Protein AF-A0A545B5T1-F1 (afdb_monomer_lite)

Radius of gyration: 44.31 Å; chains: 1; bounding box: 97×49×138 Å

Secondary structure (DSSP, 8-state):
------HHHHHHHHHHHHHHHHHHHHHHHHHHHHHHHHHHHHHHHHHHHHHHHHHHHTS--------------HHHHHHHHHHHHHHHHHHHHHHHHHHHHHHHHHHHHHHHHHHHHHHHHHHHHHHHHHHHHHHHHHHHHHHHHHHHHHHHHHHHHHHHHHHHHHS-SSSPPHHHHHHHHHHHHHHHHHHHHHHHHHHHHHHHHHHHHHHHHHHHHHHHHHHHTTSSSSSSSSS--

pLDDT: mean 83.78, std 15.22, range [39.75, 96.5]

Structure (mmCIF, N/CA/C/O backbone):
data_AF-A0A545B5T1-F1
#
_entry.id   AF-A0A545B5T1-F1
#
loop_
_atom_site.group_PDB
_atom_site.id
_atom_site.type_symbol
_atom_site.label_atom_id
_atom_site.label_alt_id
_atom_site.label_comp_id
_atom_site.label_asym_id
_atom_site.label_entity_id
_atom_site.label_seq_id
_atom_site.pdbx_PDB_ins_code
_atom_site.Cartn_x
_atom_site.Cartn_y
_atom_site.Cartn_z
_atom_site.occupancy
_atom_site.B_iso_or_equiv
_atom_site.auth_seq_id
_atom_site.auth_comp_id
_atom_site.auth_asym_id
_atom_site.auth_atom_id
_atom_site.pdbx_PDB_model_num
ATOM 1 N N . MET A 1 1 ? -10.565 29.348 5.177 1.00 42.19 1 MET A N 1
ATOM 2 C CA . MET A 1 1 ? -9.978 28.013 4.954 1.00 42.19 1 MET A CA 1
ATOM 3 C C . MET A 1 1 ? -9.665 27.926 3.479 1.00 42.19 1 MET A C 1
ATOM 5 O O . MET A 1 1 ? -10.589 27.836 2.686 1.00 42.19 1 MET A O 1
ATOM 9 N N . ASN A 1 2 ? -8.398 28.127 3.119 1.00 46.94 2 ASN A N 1
ATOM 10 C CA . ASN A 1 2 ? -7.948 27.980 1.741 1.00 46.94 2 ASN A CA 1
ATOM 11 C C . ASN A 1 2 ? -7.832 26.482 1.467 1.00 46.94 2 ASN A C 1
ATOM 13 O O . ASN A 1 2 ? -7.000 25.825 2.090 1.00 46.94 2 ASN A O 1
ATOM 17 N N . ASP A 1 3 ? -8.677 25.969 0.575 1.00 56.50 3 ASP A N 1
ATOM 18 C CA . ASP A 1 3 ? -8.458 24.691 -0.095 1.00 56.50 3 ASP A CA 1
ATOM 19 C C . ASP A 1 3 ? -7.156 24.815 -0.887 1.00 56.50 3 ASP A C 1
ATOM 21 O O . ASP A 1 3 ? -7.118 25.388 -1.978 1.00 56.50 3 ASP A O 1
ATOM 25 N N . ALA A 1 4 ? -6.057 24.343 -0.301 1.00 58.66 4 ALA A N 1
ATOM 26 C CA . ALA A 1 4 ? -4.869 24.042 -1.074 1.00 58.66 4 ALA A CA 1
ATOM 27 C C . ALA A 1 4 ? -5.266 22.909 -2.036 1.00 58.66 4 ALA A C 1
ATOM 29 O O . ALA A 1 4 ? -5.684 21.853 -1.553 1.00 58.66 4 ALA A O 1
ATOM 30 N N . PRO A 1 5 ? -5.206 23.096 -3.369 1.00 56.56 5 PRO A N 1
ATOM 31 C CA . PRO A 1 5 ? -5.397 21.990 -4.295 1.00 56.56 5 PRO A CA 1
ATOM 32 C C . PRO A 1 5 ? -4.361 20.928 -3.933 1.00 56.56 5 PRO A C 1
ATOM 34 O O . PRO A 1 5 ? -3.164 21.178 -4.028 1.00 56.56 5 PRO A O 1
ATOM 37 N N . SER A 1 6 ? -4.847 19.805 -3.399 1.00 71.00 6 SER A N 1
ATOM 38 C CA . SER A 1 6 ? -4.025 18.810 -2.715 1.00 71.00 6 SER A CA 1
ATOM 39 C C . SER A 1 6 ? -2.826 18.406 -3.567 1.00 71.00 6 SER A C 1
ATOM 41 O O . SER A 1 6 ? -2.985 18.184 -4.772 1.00 71.00 6 SER A O 1
ATOM 43 N N . ASP A 1 7 ? -1.657 18.271 -2.938 1.00 80.44 7 ASP A N 1
ATOM 44 C CA . ASP A 1 7 ? -0.403 17.828 -3.562 1.00 80.44 7 ASP A CA 1
ATOM 45 C C . ASP A 1 7 ? -0.612 16.614 -4.483 1.00 80.44 7 ASP A C 1
ATOM 47 O O . ASP A 1 7 ? 0.037 16.479 -5.515 1.00 80.44 7 ASP A O 1
ATOM 51 N N . PHE A 1 8 ? -1.590 15.762 -4.159 1.00 82.62 8 PHE A N 1
ATOM 52 C CA . PHE A 1 8 ? -2.039 14.646 -4.983 1.00 82.62 8 PHE A CA 1
ATOM 53 C C . PHE A 1 8 ? -2.432 15.049 -6.415 1.00 82.62 8 PHE A C 1
ATOM 55 O O . PHE A 1 8 ? -1.923 14.474 -7.372 1.00 82.62 8 PHE A O 1
ATOM 62 N N . THR A 1 9 ? -3.260 16.082 -6.585 1.00 90.12 9 THR A N 1
ATOM 63 C CA . THR A 1 9 ? -3.661 16.577 -7.917 1.00 90.12 9 THR A CA 1
ATOM 64 C C . THR A 1 9 ? -2.485 17.154 -8.705 1.00 90.12 9 THR A C 1
ATOM 66 O O . THR A 1 9 ? -2.455 17.093 -9.937 1.00 90.12 9 THR A O 1
ATOM 69 N N . GLU A 1 10 ? -1.483 17.698 -8.014 1.00 86.25 10 GLU A N 1
ATOM 70 C CA . GLU A 1 10 ? -0.246 18.146 -8.642 1.00 86.25 10 GLU A CA 1
ATOM 71 C C . GLU A 1 10 ? 0.636 16.958 -9.061 1.00 86.25 10 GLU A C 1
ATOM 73 O O . GLU A 1 10 ? 1.160 16.956 -10.180 1.00 86.25 10 GLU A O 1
ATOM 78 N N . TYR A 1 11 ? 0.749 15.919 -8.226 1.00 91.12 11 TYR A N 1
ATOM 79 C CA . TYR A 1 11 ? 1.441 14.675 -8.574 1.00 91.12 11 TYR A CA 1
ATOM 80 C C . TYR A 1 11 ? 0.794 13.970 -9.766 1.00 91.12 11 TYR A C 1
ATOM 82 O O . TYR A 1 11 ? 1.515 13.555 -10.670 1.00 91.12 11 TYR A O 1
ATOM 90 N N . GLU A 1 12 ? -0.537 13.901 -9.834 1.00 92.50 12 GLU A N 1
ATOM 91 C CA . GLU A 1 12 ? -1.255 13.335 -10.982 1.00 92.50 12 GLU A CA 1
ATOM 92 C C . GLU A 1 12 ? -0.934 14.083 -12.279 1.00 92.50 12 GLU A C 1
ATOM 94 O O . GLU A 1 12 ? -0.620 13.464 -13.297 1.00 92.50 12 GLU A O 1
ATOM 99 N N . ARG A 1 13 ? -0.932 15.424 -12.248 1.00 92.38 13 ARG A N 1
ATOM 100 C CA . ARG A 1 13 ? -0.572 16.239 -13.421 1.00 92.38 13 ARG A CA 1
ATOM 101 C C . ARG A 1 13 ? 0.878 16.024 -13.844 1.00 92.38 13 ARG A C 1
ATOM 103 O O . ARG A 1 13 ? 1.149 15.892 -15.038 1.00 92.38 13 ARG A O 1
ATOM 110 N N . ARG A 1 14 ? 1.810 15.979 -12.887 1.00 92.56 14 ARG A N 1
ATOM 111 C CA . ARG A 1 14 ? 3.236 15.731 -13.158 1.00 92.56 14 ARG A CA 1
ATOM 112 C C . ARG A 1 14 ? 3.459 14.329 -13.724 1.00 92.56 14 ARG A C 1
ATOM 114 O O . ARG A 1 14 ? 4.214 14.187 -14.683 1.00 92.56 14 ARG A O 1
ATOM 121 N N . LEU A 1 15 ? 2.778 13.321 -13.182 1.00 91.56 15 LEU A N 1
ATOM 122 C CA . LEU A 1 15 ? 2.857 11.942 -13.653 1.00 91.56 15 LEU A CA 1
ATOM 123 C C . LEU A 1 15 ? 2.285 11.806 -15.067 1.00 91.56 15 LEU A C 1
ATOM 125 O O . LEU A 1 15 ? 2.959 11.271 -15.942 1.00 91.56 15 LEU A O 1
ATOM 129 N N . ALA A 1 16 ? 1.097 12.355 -15.329 1.00 92.88 16 ALA A N 1
ATOM 130 C CA . ALA A 1 16 ? 0.488 12.337 -16.659 1.00 92.88 16 ALA A CA 1
ATOM 131 C C . ALA A 1 16 ? 1.383 13.022 -17.706 1.00 92.88 16 ALA A C 1
ATOM 133 O O . ALA A 1 16 ? 1.565 12.510 -18.816 1.00 92.88 16 ALA A O 1
ATOM 134 N N . PHE A 1 17 ? 2.002 14.150 -17.343 1.00 95.12 17 PHE A N 1
ATOM 135 C CA . PHE A 1 17 ? 2.965 14.833 -18.203 1.00 95.12 17 PHE A CA 1
ATOM 136 C C . PHE A 1 17 ? 4.223 13.986 -18.454 1.00 95.12 17 PHE A C 1
ATOM 138 O O . PHE A 1 17 ? 4.668 13.878 -19.598 1.00 95.12 17 PHE A O 1
ATOM 145 N N . ALA A 1 18 ? 4.780 13.356 -17.415 1.00 91.81 18 ALA A N 1
ATOM 146 C CA . ALA A 1 18 ? 5.948 12.487 -17.535 1.00 91.81 18 ALA A CA 1
ATOM 147 C C . ALA A 1 18 ? 5.669 11.269 -18.429 1.00 91.81 18 ALA A C 1
ATOM 149 O O . ALA A 1 18 ? 6.465 10.992 -19.322 1.00 91.81 18 ALA A O 1
ATOM 150 N N . LEU A 1 19 ? 4.517 10.612 -18.254 1.00 92.56 19 LEU A N 1
ATOM 151 C CA . LEU A 1 19 ? 4.085 9.474 -19.072 1.00 92.56 19 LEU A CA 1
ATOM 152 C C . LEU A 1 19 ? 3.856 9.865 -20.536 1.00 92.56 19 LEU A C 1
ATOM 154 O O . LEU A 1 19 ? 4.264 9.152 -21.446 1.00 92.56 19 LEU A O 1
ATOM 158 N N . THR A 1 20 ? 3.258 11.032 -20.785 1.00 93.62 20 THR A N 1
ATOM 159 C CA . THR A 1 20 ? 3.083 11.540 -22.156 1.00 93.62 20 THR A CA 1
ATOM 160 C C . THR A 1 20 ? 4.438 11.826 -22.809 1.00 93.62 20 THR A C 1
ATOM 162 O O . THR A 1 20 ? 4.653 11.525 -23.984 1.00 93.62 20 THR A O 1
ATOM 165 N N . ARG A 1 21 ? 5.383 12.390 -22.046 1.00 94.00 21 ARG A N 1
ATOM 166 C CA . ARG A 1 21 ? 6.740 12.668 -22.524 1.00 94.00 21 ARG A CA 1
ATOM 167 C C . ARG A 1 21 ? 7.515 11.385 -22.830 1.00 94.00 21 ARG A C 1
ATOM 169 O O . ARG A 1 21 ? 8.198 11.345 -23.850 1.00 94.00 21 ARG A O 1
ATOM 176 N N . THR A 1 22 ? 7.430 10.365 -21.977 1.00 89.50 22 THR A N 1
ATOM 177 C CA . THR A 1 22 ? 8.120 9.084 -22.192 1.00 89.50 22 THR A CA 1
ATOM 178 C C . THR A 1 22 ? 7.511 8.317 -23.360 1.00 89.50 22 THR A C 1
ATOM 180 O O . THR A 1 22 ? 8.264 7.847 -24.207 1.00 89.50 22 THR A O 1
ATOM 183 N N . ALA A 1 23 ? 6.179 8.284 -23.479 1.00 87.62 23 ALA A N 1
ATOM 184 C CA . ALA A 1 23 ? 5.487 7.684 -24.619 1.00 87.62 23 ALA A CA 1
ATOM 185 C C . ALA A 1 23 ? 5.930 8.323 -25.943 1.00 87.62 23 ALA A C 1
ATOM 187 O O . ALA A 1 23 ? 6.321 7.618 -26.869 1.00 87.62 23 ALA A O 1
ATOM 188 N N . LYS A 1 24 ? 5.980 9.661 -25.997 1.00 89.81 24 LYS A N 1
ATOM 189 C CA . LYS A 1 24 ? 6.464 10.385 -27.178 1.00 89.81 24 LYS A CA 1
ATOM 190 C C . LYS A 1 24 ? 7.940 10.102 -27.477 1.00 89.81 24 LYS A C 1
ATOM 192 O O . LYS A 1 24 ? 8.308 9.945 -28.633 1.00 89.81 24 LYS A O 1
ATOM 197 N N . GLY A 1 25 ? 8.791 10.016 -26.451 1.00 87.19 25 GLY A N 1
ATOM 198 C CA . GLY A 1 25 ? 10.198 9.637 -26.622 1.00 87.19 25 GLY A CA 1
ATOM 199 C C . GLY A 1 25 ? 10.358 8.227 -27.201 1.00 87.19 25 GLY A C 1
ATOM 200 O O . GLY A 1 25 ? 11.129 8.022 -28.136 1.00 87.19 25 GLY A O 1
ATOM 201 N N . MET A 1 26 ? 9.576 7.270 -26.705 1.00 85.00 26 MET A N 1
ATOM 202 C CA . MET A 1 26 ? 9.582 5.890 -27.188 1.00 85.00 26 MET A CA 1
ATOM 203 C C . MET A 1 26 ? 9.068 5.784 -28.629 1.00 85.00 26 MET A C 1
ATOM 205 O O . MET A 1 26 ? 9.674 5.086 -29.437 1.00 85.00 26 MET A O 1
ATOM 209 N N . GLU A 1 27 ? 8.021 6.531 -28.982 1.00 89.38 27 GLU A N 1
ATOM 210 C CA . GLU A 1 27 ? 7.521 6.627 -30.358 1.00 89.38 27 GLU A CA 1
ATOM 211 C C . GLU A 1 27 ? 8.608 7.149 -31.309 1.00 89.38 27 GLU A C 1
ATOM 213 O O . GLU A 1 27 ? 8.903 6.495 -32.307 1.00 89.38 27 GLU A O 1
ATOM 218 N N . THR A 1 28 ? 9.318 8.225 -30.942 1.00 88.25 28 THR A N 1
ATOM 219 C CA . THR A 1 28 ? 10.429 8.738 -31.768 1.00 88.25 28 THR A CA 1
ATOM 220 C C . THR A 1 28 ? 11.586 7.746 -31.920 1.00 88.25 28 THR A C 1
ATOM 222 O O . THR A 1 28 ? 12.200 7.671 -32.984 1.00 88.25 28 THR A O 1
ATOM 225 N N . LEU A 1 29 ? 11.884 6.949 -30.887 1.00 81.56 29 LEU A N 1
ATOM 226 C CA . LEU A 1 29 ? 12.911 5.904 -30.961 1.00 81.56 29 LEU A CA 1
ATOM 227 C C . LEU A 1 29 ? 12.477 4.759 -31.882 1.00 81.56 29 LEU A C 1
ATOM 229 O O . LEU A 1 29 ? 13.274 4.274 -32.685 1.00 81.56 29 LEU A O 1
ATOM 233 N N . VAL A 1 30 ? 11.210 4.351 -31.806 1.00 86.88 30 VAL A N 1
ATOM 234 C CA . VAL A 1 30 ? 10.636 3.319 -32.678 1.00 86.88 30 VAL A CA 1
ATOM 235 C C . VAL A 1 30 ? 10.609 3.784 -34.134 1.00 86.88 30 VAL A C 1
ATOM 237 O O . VAL A 1 30 ? 10.987 3.015 -35.021 1.00 86.88 30 VAL A O 1
ATOM 240 N N . GLU A 1 31 ? 10.209 5.028 -34.390 1.00 89.00 31 GLU A N 1
ATOM 241 C CA . GLU A 1 31 ? 10.238 5.643 -35.720 1.00 89.00 31 GLU A CA 1
ATOM 242 C C . GLU A 1 31 ? 11.663 5.712 -36.275 1.00 89.00 31 GLU A C 1
ATOM 244 O O . GLU A 1 31 ? 11.901 5.255 -37.393 1.00 89.00 31 GLU A O 1
ATOM 249 N N . SER A 1 32 ? 12.620 6.190 -35.474 1.00 84.56 32 SER A N 1
ATOM 250 C CA . SER A 1 32 ? 14.043 6.239 -35.833 1.00 84.56 32 SER A CA 1
ATOM 251 C C . SER A 1 32 ? 14.591 4.850 -36.181 1.00 84.56 32 SER A C 1
ATOM 253 O O . SER A 1 32 ? 15.191 4.653 -37.239 1.00 84.56 32 SER A O 1
ATOM 255 N N . ARG A 1 33 ? 14.289 3.836 -35.359 1.00 85.56 33 ARG A N 1
ATOM 256 C CA . ARG A 1 33 ? 14.670 2.438 -35.610 1.00 85.56 33 ARG A CA 1
ATOM 257 C C . ARG A 1 33 ? 14.076 1.906 -36.915 1.00 85.56 33 ARG A C 1
ATOM 259 O O . ARG A 1 33 ? 14.752 1.204 -37.667 1.00 85.56 33 ARG A O 1
ATOM 266 N N . ASN A 1 34 ? 12.809 2.205 -37.190 1.00 87.38 34 ASN A N 1
ATOM 267 C CA . ASN A 1 34 ? 12.138 1.757 -38.410 1.00 87.38 34 ASN A CA 1
ATOM 268 C C . ASN A 1 34 ? 12.695 2.460 -39.659 1.00 87.38 34 ASN A C 1
ATOM 270 O O . ASN A 1 34 ? 12.844 1.817 -40.702 1.00 87.38 34 ASN A O 1
ATOM 274 N N . ALA A 1 35 ? 13.040 3.745 -39.546 1.00 86.62 35 ALA A N 1
ATOM 275 C CA . ALA A 1 35 ? 13.704 4.504 -40.599 1.00 86.62 35 ALA A CA 1
ATOM 276 C C . ALA A 1 35 ? 15.087 3.915 -40.909 1.00 86.62 35 ALA A C 1
ATOM 278 O O . ALA A 1 35 ? 15.324 3.523 -42.050 1.00 86.62 35 ALA A O 1
ATOM 279 N N . ALA A 1 36 ? 15.928 3.709 -39.889 1.00 79.44 36 ALA A N 1
ATOM 280 C CA . ALA A 1 36 ? 17.241 3.079 -40.036 1.00 79.44 36 ALA A CA 1
ATOM 281 C C . ALA A 1 36 ? 17.138 1.676 -40.657 1.00 79.44 36 ALA A C 1
ATOM 283 O O . ALA A 1 36 ? 17.867 1.337 -41.584 1.00 79.44 36 ALA A O 1
ATOM 284 N N . ARG A 1 37 ? 16.164 0.860 -40.230 1.00 87.31 37 ARG A N 1
ATOM 285 C CA . ARG A 1 37 ? 15.932 -0.473 -40.812 1.00 87.31 37 ARG A CA 1
ATOM 286 C C . ARG A 1 37 ? 15.540 -0.416 -42.289 1.00 87.31 37 ARG A C 1
ATOM 288 O O . ARG A 1 37 ? 15.869 -1.327 -43.048 1.00 87.31 37 ARG A O 1
ATOM 295 N N . THR A 1 38 ? 14.799 0.609 -42.691 1.00 90.81 38 THR A N 1
ATOM 296 C CA . THR A 1 38 ? 14.414 0.812 -44.093 1.00 90.81 38 THR A CA 1
ATOM 297 C C . THR A 1 38 ? 15.613 1.280 -44.910 1.00 90.81 38 THR A C 1
ATOM 299 O O . THR A 1 38 ? 15.855 0.738 -45.984 1.00 90.81 38 THR A O 1
ATOM 302 N N . GLU A 1 39 ? 16.409 2.200 -44.366 1.00 88.12 39 GLU A N 1
ATOM 303 C CA . GLU A 1 39 ? 17.640 2.696 -44.981 1.00 88.12 39 GLU A CA 1
ATOM 304 C C . GLU A 1 39 ? 18.663 1.572 -45.200 1.00 88.12 39 GLU A C 1
ATOM 306 O O . GLU A 1 39 ? 19.145 1.398 -46.319 1.00 88.12 39 GLU A O 1
ATOM 311 N N . ILE A 1 40 ? 18.893 0.719 -44.193 1.00 84.75 40 ILE A N 1
ATOM 312 C CA . ILE A 1 40 ? 19.733 -0.484 -44.321 1.00 84.75 40 ILE A CA 1
ATOM 313 C C . ILE A 1 40 ? 19.256 -1.353 -45.487 1.00 84.75 40 ILE A C 1
ATOM 315 O O . ILE A 1 40 ? 20.060 -1.725 -46.335 1.00 84.75 40 ILE A O 1
ATOM 319 N N . LYS A 1 41 ? 17.951 -1.647 -45.577 1.00 91.81 41 LYS A N 1
ATOM 320 C CA . LYS A 1 41 ? 17.405 -2.464 -46.674 1.00 91.81 41 LYS A CA 1
ATOM 321 C C . LYS A 1 41 ? 17.642 -1.828 -48.043 1.00 91.81 41 LYS A C 1
ATOM 323 O O . LYS A 1 41 ? 17.950 -2.538 -48.996 1.00 91.81 41 LYS A O 1
ATOM 328 N N . THR A 1 42 ? 17.487 -0.509 -48.154 1.00 91.75 42 THR A N 1
ATOM 329 C CA . THR A 1 42 ? 17.732 0.198 -49.419 1.00 91.75 42 THR A CA 1
ATOM 330 C C . THR A 1 42 ? 19.208 0.198 -49.802 1.00 91.75 42 THR A C 1
ATOM 332 O O . THR A 1 42 ? 19.531 -0.072 -50.955 1.00 91.75 42 THR A O 1
ATOM 335 N N . LEU A 1 43 ? 20.106 0.420 -48.839 1.00 84.31 43 LEU A N 1
ATOM 336 C CA . LEU A 1 43 ? 21.547 0.377 -49.071 1.00 84.31 43 LEU A CA 1
ATOM 337 C C . LEU A 1 43 ? 22.016 -1.040 -49.408 1.00 84.31 43 LEU A C 1
ATOM 339 O O . LEU A 1 43 ? 22.850 -1.195 -50.291 1.00 84.31 43 LEU A O 1
ATOM 343 N N . GLN A 1 44 ? 21.459 -2.075 -48.773 1.00 86.81 44 GLN A N 1
ATOM 344 C CA . GLN A 1 44 ? 21.737 -3.476 -49.110 1.00 86.81 44 GLN A CA 1
ATOM 345 C C . GLN A 1 44 ? 21.358 -3.786 -50.565 1.00 86.81 44 GLN A C 1
ATOM 347 O O . GLN A 1 44 ? 22.162 -4.358 -51.295 1.00 86.81 44 GLN A O 1
ATOM 352 N N . ALA A 1 45 ? 20.186 -3.331 -51.019 1.00 87.50 45 ALA A N 1
ATOM 353 C CA . ALA A 1 45 ? 19.779 -3.490 -52.414 1.00 87.50 45 ALA A CA 1
ATOM 354 C C . ALA A 1 45 ? 20.709 -2.746 -53.394 1.00 87.50 45 ALA A C 1
ATOM 356 O O . ALA A 1 45 ? 20.991 -3.253 -54.481 1.00 87.50 45 ALA A O 1
ATOM 357 N N . GLU A 1 46 ? 21.216 -1.567 -53.018 1.00 87.06 46 GLU A N 1
ATOM 358 C CA . GLU A 1 46 ? 22.179 -0.821 -53.839 1.00 87.06 46 GLU A CA 1
ATOM 359 C C . GLU A 1 46 ? 23.561 -1.489 -53.854 1.00 87.06 46 GLU A C 1
ATOM 361 O O . GLU A 1 46 ? 24.182 -1.597 -54.909 1.00 87.06 46 GLU A O 1
ATOM 366 N N . VAL A 1 47 ? 24.019 -2.024 -52.719 1.00 84.81 47 VAL A N 1
ATOM 367 C CA . VAL A 1 47 ? 25.238 -2.840 -52.633 1.00 84.81 47 VAL A CA 1
ATOM 368 C C . VAL A 1 47 ? 25.135 -4.056 -53.550 1.00 84.81 47 VAL A C 1
ATOM 370 O O . VAL A 1 47 ? 26.077 -4.327 -54.297 1.00 84.81 47 VAL A O 1
ATOM 373 N N . ASP A 1 48 ? 24.000 -4.756 -53.561 1.00 87.19 48 ASP A N 1
ATOM 374 C CA . ASP A 1 48 ? 23.768 -5.891 -54.459 1.00 87.19 48 ASP A CA 1
ATOM 375 C C . ASP A 1 48 ? 23.813 -5.463 -55.933 1.00 87.19 48 ASP A C 1
ATOM 377 O O . ASP A 1 48 ? 24.423 -6.143 -56.767 1.00 87.19 48 ASP A O 1
ATOM 381 N N . ARG A 1 49 ? 23.225 -4.306 -56.260 1.00 89.56 49 ARG A N 1
ATOM 382 C CA . ARG A 1 49 ? 23.223 -3.739 -57.615 1.00 89.56 49 ARG A CA 1
ATOM 383 C C . ARG A 1 49 ? 24.631 -3.378 -58.091 1.00 89.56 49 ARG A C 1
ATOM 385 O O . ARG A 1 49 ? 25.048 -3.842 -59.151 1.00 89.56 49 ARG A O 1
ATOM 392 N N . LEU A 1 50 ? 25.373 -2.605 -57.300 1.00 82.06 50 LEU A N 1
ATOM 393 C CA . LEU A 1 50 ? 26.746 -2.190 -57.609 1.00 82.06 50 LEU A CA 1
ATOM 394 C C . LEU A 1 50 ? 27.696 -3.394 -57.661 1.00 82.06 50 LEU A C 1
ATOM 396 O O . LEU A 1 50 ? 28.606 -3.435 -58.486 1.00 82.06 50 LEU A O 1
ATOM 400 N N . THR A 1 51 ? 27.456 -4.422 -56.841 1.00 85.12 51 THR A N 1
ATOM 401 C CA . THR A 1 51 ? 28.208 -5.686 -56.901 1.00 85.12 51 THR A CA 1
ATOM 402 C C . THR A 1 51 ? 27.958 -6.423 -58.222 1.00 85.12 51 THR A C 1
ATOM 404 O O . THR A 1 51 ? 28.905 -6.918 -58.835 1.00 85.12 51 THR A O 1
ATOM 407 N N . GLN A 1 52 ? 26.712 -6.469 -58.710 1.00 82.88 52 GLN A N 1
ATOM 408 C CA . GLN A 1 52 ? 26.393 -7.044 -60.024 1.00 82.88 52 GLN A CA 1
ATOM 409 C C . GLN A 1 52 ? 26.989 -6.229 -61.181 1.00 82.88 52 GLN A C 1
ATOM 411 O O . GLN A 1 52 ? 27.463 -6.809 -62.157 1.00 82.88 52 GLN A O 1
ATOM 416 N N . GLU A 1 53 ? 26.995 -4.901 -61.083 1.00 79.62 53 GLU A N 1
ATOM 417 C CA . GLU A 1 53 ? 27.583 -4.002 -62.084 1.00 79.62 53 GLU A CA 1
ATOM 418 C C . GLU A 1 53 ? 29.114 -4.135 -62.152 1.00 79.62 53 GLU A C 1
ATOM 420 O O . GLU A 1 53 ? 29.683 -4.287 -63.236 1.00 79.62 53 GLU A O 1
ATOM 425 N N . ALA A 1 54 ? 29.780 -4.214 -60.998 1.00 73.12 54 ALA A N 1
ATOM 426 C CA . ALA A 1 54 ? 31.208 -4.508 -60.904 1.00 73.12 54 ALA A CA 1
ATOM 427 C C . ALA A 1 54 ? 31.561 -5.907 -61.453 1.00 73.12 54 ALA A C 1
ATOM 429 O O . ALA A 1 54 ? 32.615 -6.089 -62.060 1.00 73.12 54 ALA A O 1
ATOM 430 N N . ALA A 1 55 ? 30.681 -6.901 -61.283 1.00 76.81 55 ALA A N 1
ATOM 431 C CA . ALA A 1 55 ? 30.872 -8.238 -61.850 1.00 76.81 55 ALA A CA 1
ATOM 432 C C . ALA A 1 55 ? 30.706 -8.266 -63.383 1.00 76.81 55 ALA A C 1
ATOM 434 O O . ALA A 1 55 ? 31.416 -9.008 -64.061 1.00 76.81 55 ALA A O 1
ATOM 435 N N . ARG A 1 56 ? 29.806 -7.441 -63.938 1.00 76.38 56 ARG A N 1
ATOM 436 C CA . ARG A 1 56 ? 29.612 -7.292 -65.392 1.00 76.38 56 ARG A CA 1
ATOM 437 C C . ARG A 1 56 ? 30.787 -6.586 -66.065 1.00 76.38 56 ARG A C 1
ATOM 439 O O . ARG A 1 56 ? 31.199 -7.003 -67.139 1.00 76.38 56 ARG A O 1
ATOM 446 N N . THR A 1 57 ? 31.355 -5.564 -65.427 1.00 68.50 57 THR A N 1
ATOM 447 C CA . THR A 1 57 ? 32.536 -4.847 -65.946 1.00 68.50 57 THR A CA 1
ATOM 448 C C . THR A 1 57 ? 33.834 -5.654 -65.819 1.00 68.50 57 THR A C 1
ATOM 450 O O . THR A 1 57 ? 34.780 -5.410 -66.562 1.00 68.50 57 THR A O 1
ATOM 453 N N . ALA A 1 58 ? 33.881 -6.649 -64.924 1.00 58.31 58 ALA A N 1
ATOM 454 C CA . ALA A 1 58 ? 35.024 -7.547 -64.739 1.00 58.31 58 ALA A CA 1
ATOM 455 C C . ALA A 1 58 ? 34.988 -8.831 -65.600 1.00 58.31 58 ALA A C 1
ATOM 457 O O . ALA A 1 58 ? 35.964 -9.584 -65.592 1.00 58.31 58 ALA A O 1
ATOM 458 N N . GLN A 1 59 ? 33.901 -9.115 -66.331 1.00 57.03 59 GLN A N 1
ATOM 459 C CA . GLN A 1 59 ? 33.850 -10.262 -67.246 1.00 57.03 59 GLN A CA 1
ATOM 460 C C . GLN A 1 59 ? 34.721 -10.001 -68.492 1.00 57.03 59 GLN A C 1
ATOM 462 O O . GLN A 1 59 ? 34.482 -9.029 -69.209 1.00 57.03 59 GLN A O 1
ATOM 467 N N . PRO A 1 60 ? 35.724 -10.852 -68.797 1.00 50.62 60 PRO A N 1
ATOM 468 C CA . PRO A 1 60 ? 36.524 -10.700 -70.005 1.00 50.62 60 PRO A CA 1
ATOM 469 C C . PRO A 1 60 ? 35.673 -11.030 -71.234 1.00 50.62 60 PRO A C 1
ATOM 471 O O . PRO A 1 60 ? 35.148 -12.139 -71.356 1.00 50.62 60 PRO A O 1
ATOM 474 N N . ALA A 1 61 ? 35.570 -10.068 -72.154 1.00 51.00 61 ALA A N 1
ATOM 475 C CA . ALA A 1 61 ? 34.972 -10.239 -73.471 1.00 51.00 61 ALA A CA 1
ATOM 476 C C . ALA A 1 61 ? 35.574 -11.471 -74.168 1.00 51.00 61 ALA A C 1
ATOM 478 O O . ALA A 1 61 ? 36.698 -11.447 -74.668 1.00 51.00 61 ALA A O 1
ATOM 479 N N . THR A 1 62 ? 34.825 -12.568 -74.169 1.00 51.69 62 THR A N 1
ATOM 480 C CA . THR A 1 62 ? 35.121 -13.767 -74.950 1.00 51.69 62 THR A CA 1
ATOM 481 C C . THR A 1 62 ? 34.011 -13.925 -75.972 1.00 51.69 62 THR A C 1
ATOM 483 O O . THR A 1 62 ? 33.108 -14.719 -75.780 1.00 51.69 62 THR A O 1
ATOM 486 N N . GLU A 1 63 ? 34.069 -13.126 -77.039 1.00 41.94 63 GLU A N 1
ATOM 487 C CA . GLU A 1 63 ? 33.579 -13.496 -78.372 1.00 41.94 63 GLU A CA 1
ATOM 488 C C . GLU A 1 63 ? 34.092 -12.484 -79.419 1.00 41.94 63 GLU A C 1
ATOM 490 O O . GLU A 1 63 ? 34.200 -11.294 -79.106 1.00 41.94 63 GLU A O 1
ATOM 495 N N . PRO A 1 64 ? 34.502 -12.922 -80.629 1.00 53.53 64 PRO A N 1
ATOM 496 C CA . PRO A 1 64 ? 35.282 -12.078 -81.521 1.00 53.53 64 PRO A CA 1
ATOM 497 C C . PRO A 1 64 ? 34.443 -11.454 -82.659 1.00 53.53 64 PRO A C 1
ATOM 499 O O . PRO A 1 64 ? 33.526 -12.075 -83.183 1.00 53.53 64 PRO A O 1
ATOM 502 N N . VAL A 1 65 ? 34.913 -10.281 -83.117 1.00 45.03 65 VAL A N 1
ATOM 503 C CA . VAL A 1 65 ? 34.793 -9.719 -84.485 1.00 45.03 65 VAL A CA 1
ATOM 504 C C . VAL A 1 65 ? 33.492 -8.960 -84.853 1.00 45.03 65 VAL A C 1
ATOM 506 O O . VAL A 1 65 ? 32.511 -9.562 -85.262 1.00 45.03 65 VAL A O 1
ATOM 509 N N . GLN A 1 66 ? 33.543 -7.613 -84.818 1.00 41.28 66 GLN A N 1
ATOM 510 C CA . GLN A 1 66 ? 33.653 -6.660 -85.963 1.00 41.28 66 GLN A CA 1
ATOM 511 C C . GLN A 1 66 ? 32.838 -5.351 -85.802 1.00 41.28 66 GLN A C 1
ATOM 513 O O . GLN A 1 66 ? 31.618 -5.376 -85.740 1.00 41.28 66 GLN A O 1
ATOM 518 N N . THR A 1 67 ? 33.579 -4.228 -85.824 1.00 44.91 67 THR A N 1
ATOM 519 C CA . THR A 1 67 ? 33.265 -2.883 -86.382 1.00 44.91 67 THR A CA 1
ATOM 520 C C . THR A 1 67 ? 31.895 -2.245 -86.114 1.00 44.91 67 THR A C 1
ATOM 522 O O . THR A 1 67 ? 30.928 -2.576 -86.782 1.00 44.91 67 THR A O 1
ATOM 525 N N . GLU A 1 68 ? 31.841 -1.229 -85.244 1.00 40.56 68 GLU A N 1
ATOM 526 C CA . GLU A 1 68 ? 31.876 0.208 -85.603 1.00 40.56 68 GLU A CA 1
ATOM 527 C C . GLU A 1 68 ? 31.644 1.088 -84.352 1.00 40.56 68 GLU A C 1
ATOM 529 O O . GLU A 1 68 ? 30.659 0.953 -83.638 1.00 40.56 68 GLU A O 1
ATOM 534 N N . GLU A 1 69 ? 32.606 1.979 -84.095 1.00 47.62 69 GLU A N 1
ATOM 535 C CA . GLU A 1 69 ? 32.380 3.374 -83.692 1.00 47.62 69 GLU A CA 1
ATOM 536 C C . GLU A 1 69 ? 31.465 3.692 -82.485 1.00 47.62 69 GLU A C 1
ATOM 538 O O . GLU A 1 69 ? 30.371 4.229 -82.608 1.00 47.62 69 GLU A O 1
ATOM 543 N N . ALA A 1 70 ? 32.022 3.528 -81.284 1.00 39.75 70 ALA A N 1
ATOM 544 C CA . ALA A 1 70 ? 31.991 4.570 -80.255 1.00 39.75 70 ALA A CA 1
ATOM 545 C C . ALA A 1 70 ? 33.239 4.402 -79.380 1.00 39.75 70 ALA A C 1
ATOM 547 O O . ALA A 1 70 ? 33.328 3.495 -78.555 1.00 39.75 70 ALA A O 1
ATOM 548 N N . ALA A 1 71 ? 34.246 5.244 -79.608 1.00 47.16 71 ALA A N 1
ATOM 549 C CA . ALA A 1 71 ? 35.437 5.309 -78.774 1.00 47.16 71 ALA A CA 1
ATOM 550 C C . ALA A 1 71 ? 35.072 5.900 -77.402 1.00 47.16 71 ALA A C 1
ATOM 552 O O . ALA A 1 71 ? 35.228 7.094 -77.164 1.00 47.16 71 ALA A O 1
ATOM 553 N N . THR A 1 72 ? 34.574 5.066 -76.493 1.00 48.56 72 THR A N 1
ATOM 554 C CA . THR A 1 72 ? 34.754 5.305 -75.061 1.00 48.56 72 THR A CA 1
ATOM 555 C C . THR A 1 72 ? 36.191 4.930 -74.733 1.00 48.56 72 THR A C 1
ATOM 557 O O . THR A 1 72 ? 36.577 3.766 -74.848 1.00 48.56 72 THR A O 1
ATOM 560 N N . ASP A 1 73 ? 36.995 5.937 -74.404 1.00 53.25 73 ASP A N 1
ATOM 561 C CA . ASP A 1 73 ? 38.380 5.786 -73.970 1.00 53.25 73 ASP A CA 1
ATOM 562 C C . ASP A 1 73 ? 38.447 4.727 -72.843 1.00 53.25 73 ASP A C 1
ATOM 564 O O . ASP A 1 73 ? 37.693 4.842 -71.869 1.00 53.25 73 ASP A O 1
ATOM 568 N N . PRO A 1 74 ? 39.295 3.680 -72.929 1.00 58.72 74 PRO A N 1
ATOM 569 C CA . PRO A 1 74 ? 39.466 2.707 -71.844 1.00 58.72 74 PRO A CA 1
ATOM 570 C C . PRO A 1 74 ? 39.845 3.371 -70.509 1.00 58.72 74 PRO A C 1
ATOM 572 O O . PRO A 1 74 ? 39.599 2.793 -69.449 1.00 58.72 74 PRO A O 1
ATOM 575 N N . ALA A 1 75 ? 40.384 4.596 -70.542 1.00 61.59 75 ALA A N 1
ATOM 576 C CA . ALA A 1 75 ? 40.596 5.413 -69.354 1.00 61.59 75 ALA A CA 1
ATOM 577 C C . ALA A 1 75 ? 39.280 5.834 -68.664 1.00 61.59 75 ALA A C 1
ATOM 579 O O . ALA A 1 75 ? 39.218 5.837 -67.438 1.00 61.59 75 ALA A O 1
ATOM 580 N N . THR A 1 76 ? 38.210 6.136 -69.407 1.00 66.31 76 THR A N 1
ATOM 581 C CA . THR A 1 76 ? 36.910 6.550 -68.846 1.00 66.31 76 THR A CA 1
ATOM 582 C C . THR A 1 76 ? 36.193 5.391 -68.150 1.00 66.31 76 THR A C 1
ATOM 584 O O . THR A 1 76 ? 35.716 5.559 -67.031 1.00 66.31 76 THR A O 1
ATOM 587 N N . GLY A 1 77 ? 36.201 4.189 -68.738 1.00 68.44 77 GLY A N 1
ATOM 588 C CA . GLY A 1 77 ? 35.602 3.001 -68.111 1.00 68.44 77 GLY A CA 1
ATOM 589 C C . GLY A 1 77 ? 36.334 2.543 -66.841 1.00 68.44 77 GLY A C 1
ATOM 590 O O . GLY A 1 77 ? 35.710 2.048 -65.903 1.00 68.44 77 GLY A O 1
ATOM 591 N N . ALA A 1 78 ? 37.653 2.752 -66.768 1.00 70.81 78 ALA A N 1
ATOM 592 C CA . ALA A 1 78 ? 38.429 2.490 -65.556 1.00 70.81 78 ALA A CA 1
ATOM 593 C C . ALA A 1 78 ? 38.074 3.464 -64.416 1.00 70.81 78 ALA A C 1
ATOM 595 O O . ALA A 1 78 ? 37.944 3.035 -63.270 1.00 70.81 78 ALA A O 1
ATOM 596 N N . ILE A 1 79 ? 37.857 4.745 -64.738 1.00 74.62 79 ILE A N 1
ATOM 597 C CA . ILE A 1 79 ? 37.438 5.777 -63.775 1.00 74.62 79 ILE A CA 1
ATOM 598 C C . ILE A 1 79 ? 36.027 5.487 -63.238 1.00 74.62 79 ILE A C 1
ATOM 600 O O . ILE A 1 79 ? 35.792 5.595 -62.036 1.00 74.62 79 ILE A O 1
ATOM 604 N N . GLU A 1 80 ? 35.093 5.064 -64.094 1.00 76.50 80 GLU A N 1
ATOM 605 C CA . GLU A 1 80 ? 33.732 4.687 -63.678 1.00 76.50 80 GLU A CA 1
ATOM 606 C C . GLU A 1 80 ? 33.725 3.434 -62.788 1.00 76.50 80 GLU A C 1
ATOM 608 O O . GLU A 1 80 ? 33.039 3.403 -61.765 1.00 76.50 80 GLU A O 1
ATOM 613 N N . ALA A 1 81 ? 34.544 2.426 -63.105 1.00 75.56 81 ALA A N 1
ATOM 614 C CA . ALA A 1 81 ? 34.678 1.227 -62.278 1.00 75.56 81 ALA A CA 1
ATOM 615 C C . ALA A 1 81 ? 35.294 1.520 -60.896 1.00 75.56 81 ALA A C 1
ATOM 617 O O . ALA A 1 81 ? 34.903 0.905 -59.902 1.00 75.56 81 ALA A O 1
ATOM 618 N N . GLU A 1 82 ? 36.245 2.454 -60.810 1.00 84.44 82 GLU A N 1
ATOM 619 C CA . GLU A 1 82 ? 36.824 2.901 -59.539 1.00 84.44 82 GLU A CA 1
ATOM 620 C C . GLU A 1 82 ? 35.815 3.706 -58.706 1.00 84.44 82 GLU A C 1
ATOM 622 O O . GLU A 1 82 ? 35.677 3.458 -57.507 1.00 84.44 82 GLU A O 1
ATOM 627 N N . ALA A 1 83 ? 35.028 4.581 -59.341 1.00 84.50 83 ALA A N 1
ATOM 628 C CA . ALA A 1 83 ? 33.952 5.321 -58.683 1.00 84.50 83 ALA A CA 1
ATOM 629 C C . ALA A 1 83 ? 32.851 4.393 -58.131 1.00 84.50 83 ALA A C 1
ATOM 631 O O . ALA A 1 83 ? 32.412 4.565 -56.993 1.00 84.50 83 ALA A O 1
ATOM 632 N N . VAL A 1 84 ? 32.449 3.368 -58.893 1.00 82.56 84 VAL A N 1
ATOM 633 C CA . VAL A 1 84 ? 31.480 2.346 -58.452 1.00 82.56 84 VAL A CA 1
ATOM 634 C C . VAL A 1 84 ? 32.017 1.542 -57.265 1.00 82.56 84 VAL A C 1
ATOM 636 O O . VAL A 1 84 ? 31.272 1.261 -56.326 1.00 82.56 84 VAL A O 1
ATOM 639 N N . ARG A 1 85 ? 33.311 1.199 -57.258 1.00 86.12 85 ARG A N 1
ATOM 640 C CA . ARG A 1 85 ? 33.948 0.506 -56.124 1.00 86.12 85 ARG A CA 1
ATOM 641 C C . ARG A 1 85 ? 34.002 1.379 -54.873 1.00 86.12 85 ARG A C 1
ATOM 643 O O . ARG A 1 85 ? 33.644 0.901 -53.803 1.00 86.12 85 ARG A O 1
ATOM 650 N N . ALA A 1 86 ? 34.369 2.651 -55.012 1.00 89.44 86 ALA A N 1
ATOM 651 C CA . ALA A 1 86 ? 34.373 3.594 -53.896 1.00 89.44 86 ALA A CA 1
ATOM 652 C C . ALA A 1 86 ? 32.964 3.779 -53.300 1.00 89.44 86 ALA A C 1
ATOM 654 O O . ALA A 1 86 ? 32.803 3.732 -52.082 1.00 89.44 86 ALA A O 1
ATOM 655 N N . ALA A 1 87 ? 31.935 3.905 -54.147 1.00 87.81 87 ALA A N 1
ATOM 656 C CA . ALA A 1 87 ? 30.542 3.996 -53.707 1.00 87.81 87 ALA A CA 1
ATOM 657 C C . ALA A 1 87 ? 30.053 2.706 -53.020 1.00 87.81 87 ALA A C 1
ATOM 659 O O . ALA A 1 87 ? 29.331 2.765 -52.024 1.00 87.81 87 ALA A O 1
ATOM 660 N N . LEU A 1 88 ? 30.470 1.538 -53.521 1.00 89.56 88 LEU A N 1
ATOM 661 C CA . LEU A 1 88 ? 30.170 0.241 -52.917 1.00 89.56 88 LEU A CA 1
ATOM 662 C C . LEU A 1 88 ? 30.797 0.107 -51.523 1.00 89.56 88 LEU A C 1
ATOM 664 O O . LEU A 1 88 ? 30.139 -0.376 -50.602 1.00 89.56 88 LEU A O 1
ATOM 668 N N . ASP A 1 89 ? 32.052 0.523 -51.364 1.00 92.62 89 ASP A N 1
ATOM 669 C CA . ASP A 1 89 ? 32.744 0.480 -50.077 1.00 92.62 89 ASP A CA 1
ATOM 670 C C . ASP A 1 89 ? 32.128 1.475 -49.083 1.00 92.62 89 ASP A C 1
ATOM 672 O O . ASP A 1 89 ? 31.868 1.111 -47.937 1.00 92.62 89 ASP A O 1
ATOM 676 N N . GLU A 1 90 ? 31.768 2.682 -49.530 1.00 93.88 90 GLU A N 1
ATOM 677 C CA . GLU A 1 90 ? 31.043 3.657 -48.708 1.00 93.88 90 GLU A CA 1
ATOM 678 C C . GLU A 1 90 ? 29.672 3.124 -48.252 1.00 93.88 90 GLU A C 1
ATOM 680 O O . GLU A 1 90 ? 29.310 3.244 -47.080 1.00 93.88 90 GLU A O 1
ATOM 685 N N . ALA A 1 91 ? 28.906 2.499 -49.152 1.00 88.31 91 ALA A N 1
ATOM 686 C CA . ALA A 1 91 ? 27.609 1.914 -48.818 1.00 88.31 91 ALA A CA 1
ATOM 687 C C . ALA A 1 91 ? 27.740 0.740 -47.833 1.00 88.31 91 ALA A C 1
ATOM 689 O O . ALA A 1 91 ? 26.938 0.624 -46.905 1.00 88.31 91 ALA A O 1
ATOM 690 N N . LYS A 1 92 ? 28.772 -0.102 -47.982 1.00 91.44 92 LYS A N 1
ATOM 691 C CA . LYS A 1 92 ? 29.066 -1.193 -47.038 1.00 91.44 92 LYS A CA 1
ATOM 692 C C . LYS A 1 92 ? 29.425 -0.673 -45.653 1.00 91.44 92 LYS A C 1
ATOM 694 O O . LYS A 1 92 ? 28.941 -1.227 -44.669 1.00 91.44 92 LYS A O 1
ATOM 699 N N . GLU A 1 93 ? 30.234 0.380 -45.562 1.00 94.94 93 GLU A N 1
ATOM 700 C CA . GLU A 1 93 ? 30.548 1.000 -44.272 1.00 94.94 93 GLU A CA 1
ATOM 701 C C . GLU A 1 93 ? 29.297 1.595 -43.617 1.00 94.94 93 GLU A C 1
ATOM 703 O O . GLU A 1 93 ? 29.059 1.344 -42.438 1.00 94.94 93 GLU A O 1
ATOM 708 N N . LYS A 1 94 ? 28.425 2.270 -44.379 1.00 93.56 94 LYS A N 1
ATOM 709 C CA . LYS A 1 94 ? 27.136 2.767 -43.858 1.00 93.56 94 LYS A CA 1
ATOM 710 C C . LYS A 1 94 ? 26.229 1.647 -43.344 1.00 93.56 94 LYS A C 1
ATOM 712 O O . LYS A 1 94 ? 25.601 1.798 -42.300 1.00 93.56 94 LYS A O 1
ATOM 717 N N . ILE A 1 95 ? 26.160 0.514 -44.046 1.00 90.69 95 ILE A N 1
ATOM 718 C CA . ILE A 1 95 ? 25.395 -0.652 -43.576 1.00 90.69 95 ILE A CA 1
ATOM 719 C C . ILE A 1 95 ? 25.981 -1.169 -42.262 1.00 90.69 95 ILE A C 1
ATOM 721 O O . ILE A 1 95 ? 25.229 -1.360 -41.313 1.00 90.69 95 ILE A O 1
ATOM 725 N N . ARG A 1 96 ? 27.310 -1.320 -42.169 1.00 95.25 96 ARG A N 1
ATOM 726 C CA . ARG A 1 96 ? 27.974 -1.764 -40.932 1.00 95.25 96 ARG A CA 1
ATOM 727 C C . ARG A 1 96 ? 27.681 -0.834 -39.759 1.00 95.25 96 ARG A C 1
ATOM 729 O O . ARG A 1 96 ? 27.400 -1.317 -38.665 1.00 95.25 96 ARG A O 1
ATOM 736 N N . THR A 1 97 ? 27.725 0.483 -39.970 1.00 95.00 97 THR A N 1
ATOM 737 C CA . THR A 1 97 ? 27.429 1.444 -38.900 1.00 95.00 97 THR A CA 1
ATOM 738 C C . THR A 1 97 ? 25.966 1.377 -38.471 1.00 95.00 97 THR A C 1
ATOM 740 O O . THR A 1 97 ? 25.687 1.302 -37.279 1.00 95.00 97 THR A O 1
ATOM 743 N N . LEU A 1 98 ? 25.030 1.324 -39.423 1.00 92.62 98 LEU A N 1
ATOM 744 C CA . LEU A 1 98 ? 23.600 1.248 -39.114 1.00 92.62 98 LEU A CA 1
ATOM 745 C C . LEU A 1 98 ? 23.211 -0.088 -38.461 1.00 92.62 98 LEU A C 1
ATOM 747 O O . LEU A 1 98 ? 22.343 -0.116 -37.591 1.00 92.62 98 LEU A O 1
ATOM 751 N N . GLU A 1 99 ? 23.848 -1.197 -38.842 1.00 93.75 9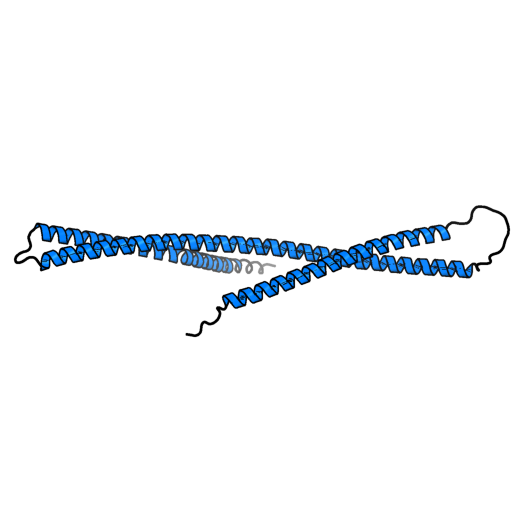9 GLU A N 1
ATOM 752 C CA . GLU A 1 99 ? 23.668 -2.497 -38.186 1.00 93.75 99 GLU A CA 1
ATOM 753 C C . GLU A 1 99 ? 24.162 -2.464 -36.735 1.00 93.75 99 GLU A C 1
ATOM 755 O O . GLU A 1 99 ? 23.477 -2.977 -35.847 1.00 93.75 99 GLU A O 1
ATOM 760 N N . ALA A 1 100 ? 25.303 -1.816 -36.475 1.00 95.19 100 ALA A N 1
ATOM 761 C CA . ALA A 1 100 ? 25.809 -1.624 -35.118 1.00 95.19 100 ALA A CA 1
ATOM 762 C C . ALA A 1 100 ? 24.866 -0.749 -34.271 1.00 95.19 100 ALA A C 1
ATOM 764 O O . ALA A 1 100 ? 24.563 -1.099 -33.128 1.00 95.19 100 ALA A O 1
ATOM 765 N N . ASP A 1 101 ? 24.348 0.343 -34.837 1.00 92.50 101 ASP A N 1
ATOM 766 C CA . ASP A 1 101 ? 23.394 1.224 -34.157 1.00 92.50 101 ASP A CA 1
ATOM 767 C C . ASP A 1 101 ? 22.061 0.519 -33.878 1.00 92.50 101 ASP A C 1
ATOM 769 O O . ASP A 1 101 ? 21.501 0.650 -32.787 1.00 92.50 101 ASP A O 1
ATOM 773 N N . LEU A 1 102 ? 21.566 -0.282 -34.827 1.00 92.62 102 LEU A N 1
ATOM 774 C CA . LEU A 1 102 ? 20.347 -1.065 -34.644 1.00 92.62 102 LEU A CA 1
ATOM 775 C C . LEU A 1 102 ? 20.529 -2.134 -33.563 1.00 92.62 102 LEU A C 1
ATOM 777 O O . LEU A 1 102 ? 19.646 -2.272 -32.721 1.00 92.62 102 LEU A O 1
ATOM 781 N N . ALA A 1 103 ? 21.667 -2.833 -33.546 1.00 93.69 103 ALA A N 1
ATOM 782 C CA . ALA A 1 103 ? 21.989 -3.814 -32.509 1.00 93.69 103 ALA A CA 1
ATOM 783 C C . ALA A 1 103 ? 22.060 -3.172 -31.113 1.00 93.69 103 ALA A C 1
ATOM 785 O O . ALA A 1 103 ? 21.554 -3.728 -30.133 1.00 93.69 103 ALA A O 1
ATOM 786 N N . ARG A 1 104 ? 22.641 -1.970 -31.019 1.00 94.56 104 ARG A N 1
ATOM 787 C CA . ARG A 1 104 ? 22.674 -1.199 -29.773 1.00 94.56 104 ARG A CA 1
ATOM 788 C C . ARG 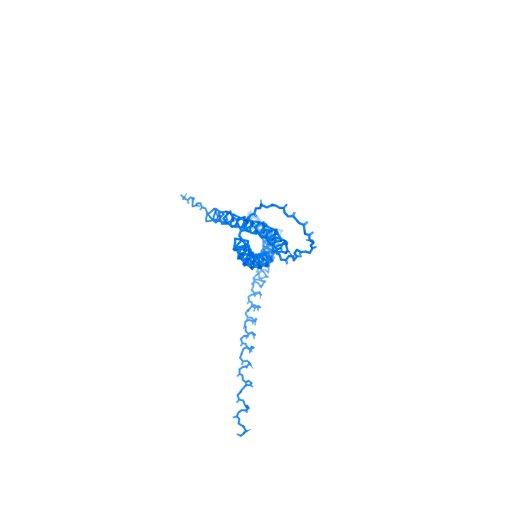A 1 104 ? 21.268 -0.797 -29.330 1.00 94.56 104 ARG A C 1
ATOM 790 O O . ARG A 1 104 ? 20.891 -1.068 -28.196 1.00 94.56 104 ARG A O 1
ATOM 797 N N . ALA A 1 105 ? 20.467 -0.238 -30.234 1.00 90.62 105 ALA A N 1
ATOM 798 C CA . ALA A 1 105 ? 19.099 0.172 -29.931 1.00 90.62 105 ALA A CA 1
ATOM 799 C C . ALA A 1 105 ? 18.204 -1.008 -29.515 1.00 90.62 105 ALA A C 1
ATOM 801 O O . ALA A 1 105 ? 17.350 -0.848 -28.643 1.00 90.62 105 ALA A O 1
ATOM 802 N N . THR A 1 106 ? 18.381 -2.194 -30.111 1.00 92.62 106 THR A N 1
ATOM 803 C CA . THR A 1 106 ? 17.652 -3.401 -29.690 1.00 92.62 106 THR A CA 1
ATOM 804 C C . THR A 1 106 ? 18.061 -3.849 -28.295 1.00 92.62 106 THR A C 1
ATOM 806 O O . THR A 1 106 ? 17.182 -4.109 -27.481 1.00 92.62 106 THR A O 1
ATOM 809 N N . SER A 1 107 ? 19.363 -3.854 -27.990 1.00 95.06 107 SER A N 1
ATOM 810 C CA . SER A 1 107 ? 19.852 -4.195 -26.650 1.00 95.06 107 SER A CA 1
ATOM 811 C C . SER A 1 107 ? 19.336 -3.219 -25.589 1.00 95.06 107 SER A C 1
ATOM 813 O O . SER A 1 107 ? 18.962 -3.647 -24.500 1.00 95.06 107 SER A O 1
ATOM 815 N N . ASP A 1 108 ? 19.291 -1.921 -25.901 1.00 91.38 108 ASP A N 1
ATOM 816 C CA . ASP A 1 108 ? 18.754 -0.908 -24.990 1.00 91.38 108 ASP A CA 1
ATOM 817 C C . ASP A 1 108 ? 17.248 -1.129 -24.753 1.00 91.38 108 ASP A C 1
ATOM 819 O O . ASP A 1 108 ? 16.784 -1.061 -23.616 1.00 91.38 108 ASP A O 1
ATOM 823 N N . CYS A 1 109 ? 16.477 -1.457 -25.801 1.00 91.19 109 CYS A N 1
ATOM 824 C CA . CYS A 1 109 ? 15.050 -1.779 -25.665 1.00 91.19 109 CYS A CA 1
ATOM 825 C C . CYS A 1 109 ? 14.813 -3.005 -24.772 1.00 91.19 109 CYS A C 1
ATOM 827 O O . CYS A 1 109 ? 13.962 -2.950 -23.889 1.00 91.19 109 CYS A O 1
ATOM 829 N N . GLU A 1 110 ? 15.571 -4.086 -24.969 1.00 93.44 110 GLU A N 1
ATOM 830 C CA . GLU A 1 110 ? 15.460 -5.307 -24.160 1.00 93.44 110 GLU A CA 1
ATOM 831 C C . GLU A 1 110 ? 15.781 -5.043 -22.682 1.00 93.44 110 GLU A C 1
ATOM 833 O O . GLU A 1 110 ? 15.075 -5.525 -21.794 1.00 93.44 110 GLU A O 1
ATOM 838 N N . ALA A 1 111 ? 16.801 -4.225 -22.405 1.00 93.62 111 ALA A N 1
ATOM 839 C CA . ALA A 1 111 ? 17.135 -3.813 -21.044 1.00 93.62 111 ALA A CA 1
ATOM 840 C C . ALA A 1 111 ? 15.994 -3.010 -20.395 1.00 93.62 111 ALA A C 1
ATOM 842 O O . ALA A 1 111 ? 15.612 -3.290 -19.258 1.00 93.62 111 ALA A O 1
ATOM 843 N N . TYR A 1 112 ? 15.399 -2.061 -21.128 1.00 91.69 112 TYR A N 1
ATOM 844 C CA . TYR A 1 112 ? 14.252 -1.299 -20.631 1.00 91.69 112 TYR A CA 1
ATOM 845 C C . TYR A 1 112 ? 13.025 -2.177 -20.376 1.00 91.69 112 TYR A C 1
ATOM 847 O O . TYR A 1 112 ? 12.341 -1.987 -19.372 1.00 91.69 112 TYR A O 1
ATOM 855 N N . GLU A 1 113 ? 12.736 -3.143 -21.249 1.00 94.31 113 GLU A N 1
ATOM 856 C CA . GLU A 1 113 ? 11.631 -4.085 -21.047 1.00 94.31 113 GLU A CA 1
ATOM 857 C C . GLU A 1 113 ? 11.844 -4.941 -19.791 1.00 94.31 113 GLU A C 1
ATOM 859 O O . GLU A 1 113 ? 10.918 -5.092 -18.990 1.00 94.31 113 GLU A O 1
ATOM 864 N N . ALA A 1 114 ? 13.065 -5.436 -19.568 1.00 94.56 114 ALA A N 1
ATOM 865 C CA . ALA A 1 114 ? 13.408 -6.195 -18.368 1.00 94.56 114 ALA A CA 1
ATOM 866 C C . ALA A 1 114 ? 13.244 -5.361 -17.085 1.00 94.56 114 ALA A C 1
ATOM 868 O O . ALA A 1 114 ? 12.660 -5.835 -16.105 1.00 94.56 114 ALA A O 1
ATOM 869 N N . ASP A 1 115 ? 13.696 -4.105 -17.093 1.00 94.06 115 ASP A N 1
ATOM 870 C CA . ASP A 1 115 ? 13.518 -3.194 -15.960 1.00 94.06 115 ASP A CA 1
ATOM 871 C C . ASP A 1 115 ? 12.044 -2.864 -15.701 1.00 94.06 115 ASP A C 1
ATOM 873 O O . ASP A 1 115 ? 11.618 -2.842 -14.546 1.00 94.06 115 ASP A O 1
ATOM 877 N N . LEU A 1 116 ? 11.239 -2.665 -16.750 1.00 94.94 116 LEU A N 1
ATOM 878 C CA . LEU A 1 116 ? 9.798 -2.447 -16.611 1.00 94.94 116 LEU A CA 1
ATOM 879 C C . LEU A 1 116 ? 9.093 -3.665 -16.008 1.00 94.94 116 LEU A C 1
ATOM 881 O O . LEU A 1 116 ? 8.236 -3.504 -15.141 1.00 94.94 116 LEU A O 1
ATOM 885 N N . MET A 1 117 ? 9.455 -4.881 -16.429 1.00 96.00 117 MET A N 1
ATOM 886 C CA . MET A 1 117 ? 8.905 -6.107 -15.844 1.00 96.00 117 MET A CA 1
ATOM 887 C C . MET A 1 117 ? 9.263 -6.233 -14.362 1.00 96.00 117 MET A C 1
ATOM 889 O O . MET A 1 117 ? 8.387 -6.515 -13.544 1.00 96.00 117 MET A O 1
ATOM 893 N N . ARG A 1 118 ? 10.526 -5.977 -14.005 1.00 96.50 118 ARG A N 1
ATOM 894 C CA . ARG A 1 118 ? 10.984 -5.998 -12.611 1.00 96.50 118 ARG A CA 1
ATOM 895 C C . ARG A 1 118 ? 10.247 -4.962 -11.764 1.00 96.50 118 ARG A C 1
ATOM 897 O O . ARG A 1 118 ? 9.716 -5.307 -10.712 1.00 96.50 118 ARG A O 1
ATOM 904 N N . LEU A 1 119 ? 10.160 -3.723 -12.244 1.00 94.38 119 LEU A N 1
ATOM 905 C CA . LEU A 1 119 ? 9.476 -2.637 -11.547 1.00 94.38 119 LEU A CA 1
ATOM 906 C C . LEU A 1 119 ? 7.982 -2.939 -11.356 1.00 94.38 119 LEU A C 1
ATOM 908 O O . LEU A 1 119 ? 7.435 -2.706 -10.281 1.00 94.38 119 LEU A O 1
ATOM 912 N N . ASN A 1 120 ? 7.321 -3.504 -12.368 1.00 93.75 120 ASN A N 1
ATOM 913 C CA . ASN A 1 120 ? 5.923 -3.913 -12.255 1.00 93.75 120 ASN A CA 1
ATOM 914 C C . ASN A 1 120 ? 5.731 -5.027 -11.220 1.00 93.75 120 ASN A C 1
ATOM 916 O O . ASN A 1 120 ? 4.805 -4.935 -10.419 1.00 93.75 120 ASN A O 1
ATOM 920 N N . ALA A 1 121 ? 6.618 -6.025 -11.172 1.00 94.69 121 ALA A N 1
ATOM 921 C CA . ALA A 1 121 ? 6.565 -7.076 -10.154 1.00 94.69 121 ALA A CA 1
ATOM 922 C C . ALA A 1 121 ? 6.782 -6.517 -8.730 1.00 94.69 121 ALA A C 1
ATOM 924 O O . ALA A 1 121 ? 6.075 -6.884 -7.786 1.00 94.69 121 ALA A O 1
ATOM 925 N N . GLU A 1 122 ? 7.719 -5.578 -8.561 1.00 95.94 122 GLU A N 1
ATOM 926 C CA . GLU A 1 122 ? 7.932 -4.860 -7.295 1.00 95.94 122 GLU A CA 1
ATOM 927 C C . GLU A 1 122 ? 6.685 -4.045 -6.892 1.00 95.94 122 GLU A C 1
ATOM 929 O O . GLU A 1 122 ? 6.278 -4.039 -5.728 1.00 95.94 122 GLU A O 1
ATOM 934 N N . HIS A 1 123 ? 6.025 -3.385 -7.846 1.00 94.31 123 HIS A N 1
ATOM 935 C CA . HIS A 1 123 ? 4.795 -2.640 -7.581 1.00 94.31 123 HIS A CA 1
ATOM 936 C C . HIS A 1 123 ? 3.608 -3.541 -7.241 1.00 94.31 123 HIS A C 1
ATOM 938 O O . HIS A 1 123 ? 2.866 -3.222 -6.313 1.00 94.31 123 HIS A O 1
ATOM 944 N N . GLU A 1 124 ? 3.433 -4.656 -7.943 1.00 95.56 124 GLU A N 1
ATOM 945 C CA . GLU A 1 124 ? 2.358 -5.617 -7.691 1.00 95.56 124 GLU A CA 1
ATOM 946 C C . GLU A 1 124 ? 2.473 -6.215 -6.284 1.00 95.56 124 GLU A C 1
ATOM 948 O O . GLU A 1 124 ? 1.515 -6.193 -5.511 1.00 95.56 124 GLU A O 1
ATOM 953 N N . THR A 1 125 ? 3.676 -6.638 -5.892 1.00 95.19 125 THR A N 1
ATOM 954 C CA . THR A 1 125 ? 3.937 -7.150 -4.537 1.00 95.19 125 THR A CA 1
ATOM 955 C C . THR A 1 125 ? 3.731 -6.084 -3.453 1.00 95.19 125 THR A C 1
ATOM 957 O O . THR A 1 125 ? 3.174 -6.368 -2.383 1.00 95.19 125 THR A O 1
ATOM 960 N N . ALA A 1 126 ? 4.124 -4.833 -3.716 1.00 89.69 126 ALA A N 1
ATOM 961 C CA . ALA A 1 126 ? 3.886 -3.719 -2.802 1.00 89.69 126 ALA A CA 1
ATOM 962 C C . ALA A 1 126 ? 2.391 -3.378 -2.663 1.00 89.69 126 ALA A C 1
ATOM 964 O O . ALA A 1 126 ? 1.943 -3.048 -1.559 1.00 89.69 126 ALA A O 1
ATOM 965 N N . LEU A 1 127 ? 1.621 -3.450 -3.753 1.00 93.75 127 LEU A N 1
ATOM 966 C CA . LEU A 1 127 ? 0.173 -3.239 -3.744 1.00 93.75 127 LEU A CA 1
ATOM 967 C C . LEU A 1 127 ? -0.542 -4.351 -2.977 1.00 93.75 127 LEU A C 1
ATOM 969 O O . LEU A 1 127 ? -1.280 -4.029 -2.051 1.00 93.75 127 LEU A O 1
ATOM 973 N N . ASP A 1 128 ? -0.237 -5.621 -3.243 1.00 94.50 128 ASP A N 1
ATOM 974 C CA . ASP A 1 128 ? -0.808 -6.765 -2.514 1.00 94.50 128 ASP A CA 1
ATOM 975 C C . ASP A 1 128 ? -0.542 -6.665 -0.999 1.00 94.50 128 ASP A C 1
ATOM 977 O O . ASP A 1 128 ? -1.438 -6.823 -0.166 1.00 94.50 128 ASP A O 1
ATOM 981 N N . THR A 1 129 ? 0.678 -6.278 -0.612 1.00 92.31 129 THR A N 1
ATOM 982 C CA . THR A 1 129 ? 1.018 -6.046 0.802 1.00 92.31 129 THR A CA 1
ATOM 983 C C . THR A 1 129 ? 0.182 -4.917 1.419 1.00 92.31 129 THR A C 1
ATOM 985 O O . THR A 1 129 ? -0.255 -5.016 2.571 1.00 92.31 129 THR A O 1
ATOM 988 N N . ARG A 1 130 ? -0.045 -3.821 0.682 1.00 89.69 130 ARG A N 1
ATOM 989 C CA . ARG A 1 130 ? -0.867 -2.693 1.152 1.00 89.69 130 ARG A CA 1
ATOM 990 C C . ARG A 1 130 ? -2.341 -3.070 1.242 1.00 89.69 130 ARG A C 1
ATOM 992 O O . ARG A 1 130 ? -2.967 -2.742 2.247 1.00 89.69 130 ARG A O 1
ATOM 999 N N . GLU A 1 131 ? -2.875 -3.777 0.254 1.00 94.56 131 GLU A N 1
ATOM 1000 C CA . GLU A 1 131 ? -4.258 -4.257 0.240 1.00 94.56 131 GLU A CA 1
ATOM 1001 C C . GLU A 1 131 ? -4.531 -5.204 1.407 1.00 94.56 131 GLU A C 1
ATOM 1003 O O . GLU A 1 131 ? -5.500 -5.003 2.140 1.00 94.56 131 GLU A O 1
ATOM 1008 N N . LYS A 1 132 ? -3.625 -6.151 1.680 1.00 93.75 132 LYS A N 1
ATOM 1009 C CA . LYS A 1 132 ? -3.712 -7.034 2.855 1.00 93.75 132 LYS A CA 1
ATOM 1010 C C . LYS A 1 132 ? -3.760 -6.249 4.164 1.00 93.75 132 LYS A C 1
ATOM 1012 O O . LYS A 1 132 ? -4.621 -6.512 5.004 1.00 93.75 132 LYS A O 1
ATOM 1017 N N . ARG A 1 133 ? -2.892 -5.244 4.330 1.00 86.50 133 ARG A N 1
ATOM 1018 C CA . ARG A 1 133 ? -2.888 -4.379 5.526 1.00 86.50 133 ARG A CA 1
ATOM 1019 C C . ARG A 1 133 ? -4.171 -3.556 5.654 1.00 86.50 133 ARG A C 1
ATOM 1021 O O . ARG A 1 133 ? -4.675 -3.391 6.762 1.00 86.50 133 ARG A O 1
ATOM 1028 N N . LEU A 1 134 ? -4.704 -3.034 4.549 1.00 91.88 134 LEU A N 1
ATOM 1029 C CA . LEU A 1 134 ? -5.976 -2.305 4.552 1.00 91.88 134 LEU A CA 1
ATOM 1030 C C . LEU A 1 134 ? -7.147 -3.224 4.911 1.00 91.88 134 LEU A C 1
ATOM 1032 O O . LEU A 1 134 ? -7.971 -2.845 5.741 1.00 91.88 134 LEU A O 1
ATOM 1036 N N . GLY A 1 135 ? -7.183 -4.441 4.363 1.00 90.69 135 GLY A N 1
ATOM 1037 C CA . GLY A 1 135 ? -8.185 -5.451 4.702 1.00 90.69 135 GLY A CA 1
ATOM 1038 C C . GLY A 1 135 ? -8.157 -5.823 6.185 1.00 90.69 135 GLY A C 1
ATOM 1039 O O . GLY A 1 135 ? -9.191 -5.800 6.847 1.00 90.69 135 GLY A O 1
ATOM 1040 N N . GLN A 1 136 ? -6.968 -6.070 6.741 1.00 88.44 136 GLN A N 1
ATOM 1041 C CA . GLN A 1 136 ? -6.789 -6.337 8.174 1.00 88.44 136 GLN A CA 1
ATOM 1042 C C . GLN A 1 136 ? -7.283 -5.171 9.044 1.00 88.44 136 GLN A C 1
ATOM 1044 O O . GLN A 1 136 ? -8.025 -5.387 10.000 1.00 88.44 136 GLN A O 1
ATOM 1049 N N . ARG A 1 137 ? -6.944 -3.924 8.684 1.00 86.94 137 ARG A N 1
ATOM 1050 C CA . ARG A 1 137 ? -7.411 -2.726 9.404 1.00 86.94 137 ARG A CA 1
ATOM 1051 C C . ARG A 1 137 ? -8.925 -2.540 9.330 1.00 86.94 137 ARG A C 1
ATOM 1053 O O . ARG A 1 137 ? -9.524 -2.123 10.314 1.00 86.94 137 ARG A O 1
ATOM 1060 N N . ALA A 1 138 ? -9.550 -2.844 8.194 1.00 90.62 138 ALA A N 1
ATOM 1061 C CA . ALA A 1 138 ? -11.002 -2.755 8.047 1.00 90.62 138 ALA A CA 1
ATOM 1062 C C . ALA A 1 138 ? -11.731 -3.763 8.953 1.00 90.62 138 ALA A C 1
ATOM 1064 O O . ALA A 1 138 ? -12.733 -3.421 9.588 1.00 90.62 138 ALA A O 1
ATOM 1065 N N . VAL A 1 139 ? -11.199 -4.985 9.065 1.00 91.56 139 VAL A N 1
ATOM 1066 C CA . VAL A 1 139 ? -11.714 -6.004 9.992 1.00 91.56 139 VAL A CA 1
ATOM 1067 C C . VAL A 1 139 ? -11.548 -5.548 11.443 1.00 91.56 139 VAL A C 1
ATOM 1069 O O . VAL A 1 139 ? -12.524 -5.576 12.191 1.00 91.56 139 VAL A O 1
ATOM 1072 N N . ALA A 1 140 ? -10.364 -5.057 11.819 1.00 86.31 140 ALA A N 1
ATOM 1073 C CA . ALA A 1 140 ? -10.101 -4.542 13.164 1.00 86.31 140 ALA A CA 1
ATOM 1074 C C . ALA A 1 140 ? -11.033 -3.373 13.534 1.00 86.31 140 ALA A C 1
ATOM 1076 O O . ALA A 1 140 ? -11.610 -3.359 14.617 1.00 86.31 140 ALA A O 1
ATOM 1077 N N . LEU A 1 141 ? -11.270 -2.434 12.608 1.00 90.19 141 LEU A N 1
ATOM 1078 C CA . LEU A 1 141 ? -12.206 -1.325 12.818 1.00 90.19 141 LEU A CA 1
ATOM 1079 C C . LEU A 1 141 ? -13.635 -1.823 13.071 1.00 90.19 141 LEU A C 1
ATOM 1081 O O . LEU A 1 141 ? -14.309 -1.329 13.970 1.00 90.19 141 LEU A O 1
ATOM 1085 N N . THR A 1 142 ? -14.087 -2.816 12.303 1.00 94.00 142 THR A N 1
ATOM 1086 C CA . THR A 1 142 ? -15.424 -3.408 12.474 1.00 94.00 142 THR A CA 1
ATOM 1087 C C . THR A 1 142 ? -15.556 -4.092 13.839 1.00 94.00 142 THR A C 1
ATOM 1089 O O . THR A 1 142 ? -16.571 -3.943 14.517 1.00 94.00 142 THR A O 1
ATOM 1092 N N . GLN A 1 143 ? -14.516 -4.809 14.277 1.00 89.62 143 GLN A N 1
ATOM 1093 C CA . GLN A 1 143 ? -14.474 -5.439 15.600 1.00 89.62 143 GLN A CA 1
ATOM 1094 C C . GLN A 1 143 ? -14.485 -4.397 16.727 1.00 89.62 143 GLN A C 1
ATOM 1096 O O . GLN A 1 143 ? -15.259 -4.528 17.673 1.00 89.62 143 GLN A O 1
ATOM 1101 N N . ALA A 1 144 ? -13.696 -3.329 16.596 1.00 87.69 144 ALA A N 1
ATOM 1102 C CA . ALA A 1 144 ? -13.673 -2.229 17.555 1.00 87.69 144 ALA A CA 1
ATOM 1103 C C . ALA A 1 144 ? -15.032 -1.513 17.648 1.00 87.69 144 ALA A C 1
ATOM 1105 O O . ALA A 1 144 ? -15.480 -1.179 18.743 1.00 87.69 144 ALA A O 1
ATOM 1106 N N . GLN A 1 145 ? -15.722 -1.312 16.519 1.00 95.06 145 GLN A N 1
ATOM 1107 C CA . GLN A 1 145 ? -17.076 -0.748 16.498 1.00 95.06 145 GLN A CA 1
ATOM 1108 C C . GLN A 1 145 ? -18.071 -1.627 17.263 1.00 95.06 145 GLN A C 1
ATOM 1110 O O . GLN A 1 145 ? -18.789 -1.117 18.122 1.00 95.06 145 GLN A O 1
ATOM 1115 N N . ALA A 1 146 ? -18.063 -2.940 17.016 1.00 91.75 146 ALA A N 1
ATOM 1116 C CA . ALA A 1 146 ? -18.925 -3.880 17.733 1.00 91.75 146 ALA A CA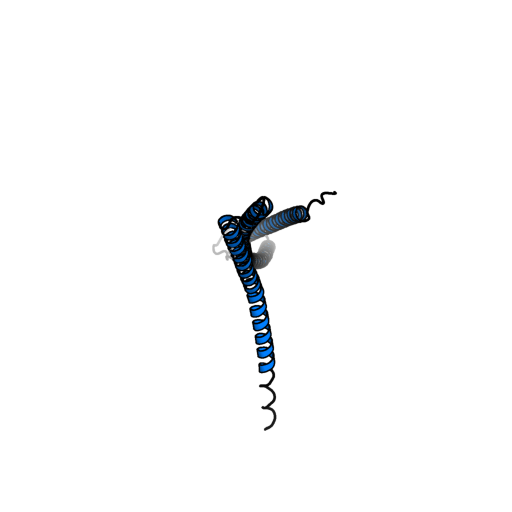 1
ATOM 1117 C C . ALA A 1 146 ? -18.656 -3.872 19.250 1.00 91.75 146 ALA A C 1
ATOM 1119 O O . ALA A 1 146 ? -19.587 -3.944 20.054 1.00 91.75 146 ALA A O 1
ATOM 1120 N N . GLU A 1 147 ? -17.393 -3.735 19.656 1.00 91.12 147 GLU A N 1
ATOM 1121 C CA . GLU A 1 147 ? -17.024 -3.671 21.069 1.00 91.12 147 GLU A CA 1
ATOM 1122 C C . GLU A 1 147 ? -17.469 -2.363 21.740 1.00 91.12 147 GLU A C 1
ATOM 1124 O O . GLU A 1 147 ? -17.977 -2.383 22.863 1.00 91.12 147 GLU A O 1
ATOM 1129 N N . ILE A 1 148 ? -17.360 -1.227 21.041 1.00 91.50 148 ILE A N 1
ATOM 1130 C CA . ILE A 1 148 ? -17.885 0.061 21.517 1.00 91.50 148 ILE A CA 1
ATOM 1131 C C . ILE A 1 148 ? -19.396 -0.028 21.742 1.00 91.50 148 ILE A C 1
ATOM 1133 O O . ILE A 1 148 ? -19.878 0.393 22.794 1.00 91.50 148 ILE A O 1
ATOM 1137 N N . GLU A 1 149 ? -20.144 -0.590 20.791 1.00 94.69 149 GLU A N 1
ATOM 1138 C CA . GLU A 1 149 ? -21.594 -0.773 20.924 1.00 94.69 149 GLU A CA 1
ATOM 1139 C C . GLU A 1 149 ? -21.942 -1.665 22.124 1.00 94.69 149 GLU A C 1
ATOM 1141 O O . GLU A 1 149 ? -22.852 -1.352 22.898 1.00 94.69 149 GLU A O 1
ATOM 1146 N N . ARG A 1 150 ? -21.173 -2.739 22.344 1.00 94.06 150 ARG A N 1
ATOM 1147 C CA . ARG A 1 150 ? -21.348 -3.641 23.489 1.00 94.06 150 ARG A CA 1
ATOM 1148 C C . ARG A 1 150 ? -21.104 -2.936 24.825 1.00 94.06 150 ARG A C 1
ATOM 1150 O O . ARG A 1 150 ? -21.920 -3.064 25.741 1.00 94.06 150 ARG A O 1
ATOM 1157 N N . LEU A 1 151 ? -20.026 -2.156 24.934 1.00 93.50 151 LEU A N 1
ATOM 1158 C CA . LEU A 1 151 ? -19.721 -1.355 26.124 1.00 93.50 151 LEU A CA 1
ATOM 1159 C C . LEU A 1 151 ? -20.788 -0.285 26.379 1.00 93.50 151 LEU A C 1
ATOM 1161 O O . LEU A 1 151 ? -21.235 -0.123 27.514 1.00 93.50 151 LEU A O 1
ATOM 1165 N N . GLN A 1 152 ? -21.240 0.415 25.335 1.00 95.75 152 GLN A N 1
ATOM 1166 C CA . GLN A 1 152 ? -22.319 1.400 25.439 1.00 95.75 152 GLN A CA 1
ATOM 1167 C C . GLN A 1 152 ? -23.618 0.762 25.943 1.00 95.75 152 GLN A C 1
ATOM 1169 O O . GLN A 1 152 ? -24.273 1.327 26.822 1.00 95.75 152 GLN A O 1
ATOM 1174 N N . GLY A 1 153 ? -23.964 -0.430 25.447 1.00 93.56 153 GLY A N 1
ATOM 1175 C CA . GLY A 1 153 ? -25.112 -1.200 25.924 1.00 93.56 153 GLY A CA 1
ATOM 1176 C C . GLY A 1 153 ? -25.009 -1.556 27.410 1.00 93.56 153 GLY A C 1
ATOM 1177 O O . GLY A 1 153 ? -25.956 -1.323 28.163 1.00 93.56 153 GLY A O 1
ATOM 1178 N N . ALA A 1 154 ? -23.850 -2.046 27.856 1.00 93.75 154 ALA A N 1
ATOM 1179 C CA . ALA A 1 154 ? -23.623 -2.380 29.262 1.00 93.75 154 ALA A CA 1
ATOM 1180 C C . ALA A 1 154 ? -23.675 -1.139 30.179 1.00 93.75 154 ALA A C 1
ATOM 1182 O O . ALA A 1 154 ? -24.303 -1.172 31.238 1.00 93.75 154 ALA A O 1
ATOM 1183 N N . ILE A 1 155 ? -23.096 -0.009 29.750 1.00 94.25 155 ILE A N 1
ATOM 1184 C CA . ILE A 1 155 ? -23.167 1.272 30.476 1.00 94.25 155 ILE A CA 1
ATOM 1185 C C . ILE A 1 155 ? -24.615 1.765 30.580 1.00 94.25 155 ILE A C 1
ATOM 1187 O O . ILE A 1 155 ? -25.033 2.238 31.641 1.00 94.25 155 ILE A O 1
ATOM 1191 N N . ALA A 1 156 ? -25.399 1.650 29.504 1.00 95.81 156 ALA A N 1
ATOM 1192 C CA . ALA A 1 156 ? -26.806 2.038 29.507 1.00 95.81 156 ALA A CA 1
ATOM 1193 C C . ALA A 1 156 ? -27.628 1.189 30.492 1.00 95.81 156 ALA A C 1
ATOM 1195 O O . ALA A 1 156 ? -28.410 1.746 31.265 1.00 95.81 156 ALA A O 1
ATOM 1196 N N . GLN A 1 157 ? -27.409 -0.131 30.522 1.00 94.62 157 GLN A N 1
ATOM 1197 C CA . GLN A 1 157 ? -28.061 -1.039 31.474 1.00 94.62 157 GLN A CA 1
ATOM 1198 C C . GLN A 1 157 ? -27.694 -0.707 32.924 1.00 94.62 157 GLN A C 1
ATOM 1200 O O . GLN A 1 157 ? -28.581 -0.564 33.765 1.00 94.62 157 GLN A O 1
ATOM 1205 N N . LEU A 1 158 ? -26.406 -0.497 33.211 1.00 94.94 158 LEU A N 1
ATOM 1206 C CA . LEU A 1 158 ? -25.937 -0.114 34.544 1.00 94.94 158 LEU A CA 1
ATOM 1207 C C . LEU A 1 158 ? -26.522 1.236 34.989 1.00 94.94 158 LEU A C 1
ATOM 1209 O O . LEU A 1 158 ? -26.946 1.394 36.133 1.00 94.94 158 LEU A O 1
ATOM 1213 N N . THR A 1 159 ? -26.593 2.209 34.079 1.00 95.25 159 THR A N 1
ATOM 1214 C CA . THR A 1 159 ? -27.191 3.526 34.349 1.00 95.25 159 THR A CA 1
ATOM 1215 C C . THR A 1 159 ? -28.683 3.405 34.659 1.00 95.25 159 THR A C 1
ATOM 1217 O O . THR A 1 159 ? -29.165 4.032 35.604 1.00 95.25 159 THR A O 1
ATOM 1220 N N . ALA A 1 160 ? -29.415 2.582 33.901 1.00 95.50 160 ALA A N 1
ATOM 1221 C CA . ALA A 1 160 ? -30.834 2.329 34.129 1.00 95.50 160 ALA A CA 1
ATOM 1222 C C . ALA A 1 160 ? -31.083 1.640 35.481 1.00 95.50 160 ALA A C 1
ATOM 1224 O O . ALA A 1 160 ? -31.945 2.087 36.239 1.00 95.50 160 ALA A O 1
ATOM 1225 N N . ALA A 1 161 ? -30.290 0.620 35.822 1.00 93.06 161 ALA A N 1
ATOM 1226 C CA . ALA A 1 161 ? -30.406 -0.082 37.097 1.00 93.06 161 ALA A CA 1
ATOM 1227 C C . ALA A 1 161 ? -30.087 0.834 38.293 1.00 93.06 161 ALA A C 1
ATOM 1229 O O . ALA A 1 161 ? -30.851 0.889 39.258 1.00 93.06 161 ALA A O 1
ATOM 1230 N N . ASN A 1 162 ? -29.021 1.639 38.199 1.00 92.69 162 ASN A N 1
ATOM 1231 C CA . ASN A 1 162 ? -28.684 2.635 39.220 1.00 92.69 162 ASN A CA 1
ATOM 1232 C C . ASN A 1 162 ? -29.791 3.676 39.395 1.00 92.69 162 ASN A C 1
ATOM 1234 O O . ASN A 1 162 ? -30.140 4.032 40.520 1.00 92.69 162 ASN A O 1
ATOM 1238 N N . ARG A 1 163 ? -30.390 4.140 38.295 1.00 95.62 163 ARG A N 1
ATOM 1239 C CA . ARG A 1 163 ? -31.520 5.066 38.360 1.00 95.62 163 ARG A CA 1
ATOM 1240 C C . ARG A 1 163 ? -32.738 4.428 39.027 1.00 95.62 163 ARG A C 1
ATOM 1242 O O . ARG A 1 163 ? -33.341 5.064 39.882 1.00 95.62 163 ARG A O 1
ATOM 1249 N N . SER A 1 164 ? -33.048 3.168 38.717 1.00 94.50 164 SER A N 1
ATOM 1250 C CA . SER A 1 164 ? -34.137 2.443 39.383 1.00 94.50 164 SER A CA 1
ATOM 1251 C C . SER A 1 164 ? -33.919 2.293 40.892 1.00 94.50 164 SER A C 1
ATOM 1253 O O . SER A 1 164 ? -34.900 2.279 41.634 1.00 94.50 164 SER A O 1
ATOM 1255 N N . LEU A 1 165 ? -32.671 2.164 41.352 1.00 93.38 165 LEU A N 1
ATOM 1256 C CA . LEU A 1 165 ? -32.348 2.134 42.782 1.00 93.38 165 LEU A CA 1
ATOM 1257 C C . LEU A 1 165 ? -32.519 3.506 43.444 1.00 93.38 165 LEU A C 1
ATOM 1259 O O . LEU A 1 165 ? -33.004 3.577 44.568 1.00 93.38 165 LEU A O 1
ATOM 1263 N N . ILE A 1 166 ? -32.135 4.585 42.756 1.00 93.94 166 ILE A N 1
ATOM 1264 C CA . ILE A 1 166 ? -32.266 5.963 43.255 1.00 93.94 166 ILE A CA 1
ATOM 1265 C C . ILE A 1 166 ? -33.739 6.384 43.338 1.00 93.94 166 ILE A C 1
ATOM 1267 O O . ILE A 1 166 ? -34.145 7.012 44.314 1.00 93.94 166 ILE A O 1
ATOM 1271 N N . ASP A 1 167 ? -34.536 6.024 42.331 1.00 93.88 167 ASP A N 1
ATOM 1272 C CA . ASP A 1 167 ? -35.955 6.384 42.242 1.00 93.88 167 ASP A CA 1
ATOM 1273 C C . ASP A 1 167 ? -36.835 5.546 43.197 1.00 93.88 167 ASP A C 1
ATOM 1275 O O . ASP A 1 167 ? -38.010 5.864 43.410 1.00 93.88 167 ASP A O 1
ATOM 1279 N N . ALA A 1 168 ? -36.290 4.485 43.806 1.00 92.31 168 ALA A N 1
ATOM 1280 C CA . ALA A 1 168 ? -37.000 3.678 44.788 1.00 92.31 168 ALA A CA 1
ATOM 1281 C C . ALA A 1 168 ? -37.282 4.498 46.062 1.00 92.31 168 ALA A C 1
ATOM 1283 O O . ALA A 1 168 ? -36.392 4.822 46.847 1.00 92.31 168 ALA A O 1
ATOM 1284 N N . THR A 1 169 ? -38.553 4.821 46.307 1.00 87.50 169 THR A N 1
ATOM 1285 C CA . THR A 1 169 ? -38.974 5.502 47.537 1.00 87.50 169 THR A CA 1
ATOM 1286 C C . THR A 1 169 ? -38.926 4.533 48.722 1.00 87.50 169 THR A C 1
ATOM 1288 O O . THR A 1 169 ? -39.871 3.776 48.946 1.00 87.50 169 THR A O 1
ATOM 1291 N N . GLY A 1 170 ? -37.836 4.555 49.490 1.00 88.31 170 GLY A N 1
ATOM 1292 C CA . GLY A 1 170 ? -37.641 3.714 50.676 1.00 88.31 170 GLY A CA 1
ATOM 1293 C C . GLY A 1 170 ? -36.466 2.748 50.528 1.00 88.31 170 GLY A C 1
ATOM 1294 O O . GLY A 1 170 ? -35.525 3.014 49.789 1.00 88.31 170 GLY A O 1
ATOM 1295 N N . ALA A 1 171 ? -36.490 1.634 51.264 1.00 90.81 171 ALA A N 1
ATOM 1296 C CA . ALA A 1 171 ? -35.473 0.599 51.099 1.00 90.81 171 ALA A CA 1
ATOM 1297 C C . ALA A 1 171 ? -35.661 -0.094 49.732 1.00 90.81 171 ALA A C 1
ATOM 1299 O O . ALA A 1 171 ? -36.781 -0.532 49.446 1.00 90.81 171 ALA A O 1
ATOM 1300 N N . PRO A 1 172 ? -34.609 -0.210 48.899 1.00 91.44 172 PRO A N 1
ATOM 1301 C CA . PRO A 1 172 ? -34.715 -0.838 47.588 1.00 91.44 172 PRO A CA 1
ATOM 1302 C C . PRO A 1 172 ? -35.160 -2.295 47.723 1.00 91.44 172 PRO A C 1
ATOM 1304 O O . PRO A 1 172 ? -34.714 -3.030 48.610 1.00 91.44 172 PRO A O 1
ATOM 1307 N N . ALA A 1 173 ? -36.055 -2.720 46.835 1.00 92.94 173 ALA A N 1
ATOM 1308 C CA . ALA A 1 173 ? -36.544 -4.088 46.840 1.00 92.94 173 ALA A CA 1
ATOM 1309 C C . ALA A 1 173 ? -35.428 -5.050 46.400 1.00 92.94 173 ALA A C 1
ATOM 1311 O O . ALA A 1 173 ? -34.623 -4.727 45.527 1.00 92.94 173 ALA A O 1
ATOM 1312 N N . SER A 1 174 ? -35.400 -6.270 46.947 1.00 95.06 174 SER A N 1
ATOM 1313 C CA . SER A 1 174 ? -34.327 -7.242 46.671 1.00 95.06 174 SER A CA 1
ATOM 1314 C C . SER A 1 174 ? -34.121 -7.535 45.179 1.00 95.06 174 SER A C 1
ATOM 1316 O O . SER A 1 174 ? -32.995 -7.782 44.759 1.00 95.06 174 SER A O 1
ATOM 1318 N N . HIS A 1 175 ? -35.180 -7.480 44.362 1.00 92.19 175 HIS A N 1
ATOM 1319 C CA . HIS A 1 175 ? -35.065 -7.682 42.915 1.00 92.19 175 HIS A CA 1
ATOM 1320 C C . HIS A 1 175 ? -34.313 -6.539 42.214 1.00 92.19 175 HIS A C 1
ATOM 1322 O O . HIS A 1 175 ? -33.535 -6.821 41.314 1.00 92.19 175 HIS A O 1
ATOM 1328 N N . GLN A 1 176 ? -34.468 -5.289 42.666 1.00 93.25 176 GLN A N 1
ATOM 1329 C CA . GLN A 1 176 ? -33.760 -4.127 42.111 1.00 93.25 176 GLN A CA 1
ATOM 1330 C C . GLN A 1 176 ? -32.266 -4.184 42.440 1.00 93.25 176 GLN A C 1
ATOM 1332 O O . GLN A 1 176 ? -31.427 -3.875 41.601 1.00 93.25 176 GLN A O 1
ATOM 1337 N N . ILE A 1 177 ? -31.926 -4.631 43.655 1.00 93.19 177 ILE A N 1
ATOM 1338 C CA . ILE A 1 177 ? -30.530 -4.856 44.058 1.00 93.19 177 ILE A CA 1
ATOM 1339 C C . ILE A 1 177 ? -29.910 -5.959 43.193 1.00 93.19 177 ILE A C 1
ATOM 1341 O O . ILE A 1 177 ? -28.821 -5.779 42.659 1.00 93.19 177 ILE A O 1
ATOM 1345 N N . ASN A 1 178 ? -30.610 -7.084 43.017 1.00 94.44 178 ASN A N 1
ATOM 1346 C CA . ASN A 1 178 ? -30.126 -8.181 42.177 1.00 94.44 178 ASN A CA 1
ATOM 1347 C C . ASN A 1 178 ? -29.954 -7.752 40.712 1.00 94.44 178 ASN A C 1
ATOM 1349 O O . ASN A 1 178 ? -28.973 -8.136 40.085 1.00 94.44 178 ASN A O 1
ATOM 1353 N N . GLU A 1 179 ? -30.872 -6.950 40.173 1.00 93.62 179 GLU A N 1
ATOM 1354 C CA . GLU A 1 179 ? -30.780 -6.408 38.815 1.00 93.62 179 GLU A CA 1
ATOM 1355 C C . GLU A 1 179 ? -29.571 -5.476 38.653 1.00 93.62 179 GLU A C 1
ATOM 1357 O O . GLU A 1 179 ? -28.805 -5.631 37.704 1.00 93.62 179 GLU A O 1
ATOM 1362 N N . ALA A 1 180 ? -29.335 -4.578 39.613 1.00 92.19 180 ALA A N 1
ATOM 1363 C CA . ALA A 1 180 ? -28.162 -3.709 39.609 1.00 92.19 180 ALA A CA 1
ATOM 1364 C C . ALA A 1 180 ? -26.846 -4.490 39.705 1.00 92.19 180 ALA A C 1
ATOM 1366 O O . ALA A 1 180 ? -25.917 -4.202 38.955 1.00 92.19 180 ALA A O 1
ATOM 1367 N N . LEU A 1 181 ? -26.782 -5.521 40.554 1.00 94.25 181 LEU A N 1
ATOM 1368 C CA . LEU A 1 181 ? -25.605 -6.389 40.662 1.00 94.25 181 LEU A CA 1
ATOM 1369 C C . LEU A 1 181 ? -25.340 -7.171 39.368 1.00 94.25 181 LEU A C 1
ATOM 1371 O O . LEU A 1 181 ? -24.187 -7.341 38.972 1.00 94.25 181 LEU A O 1
ATOM 1375 N N . LEU A 1 182 ? -26.389 -7.649 38.691 1.00 95.38 182 LEU A N 1
ATOM 1376 C CA . LEU A 1 182 ? -26.247 -8.315 37.394 1.00 95.38 182 LEU A CA 1
ATOM 1377 C C . LEU A 1 182 ? -25.767 -7.340 36.312 1.00 95.38 182 LEU A C 1
ATOM 1379 O O . LEU A 1 182 ? -24.871 -7.694 35.546 1.00 95.38 182 LEU A O 1
ATOM 1383 N N . ALA A 1 183 ? -26.308 -6.120 36.280 1.00 92.00 183 ALA A N 1
ATOM 1384 C CA . ALA A 1 183 ? -25.872 -5.077 35.353 1.00 92.00 183 ALA A CA 1
ATOM 1385 C C . ALA A 1 183 ? -24.412 -4.657 35.602 1.00 92.00 183 ALA A C 1
ATOM 1387 O O . ALA A 1 183 ? -23.654 -4.468 34.653 1.00 92.00 183 ALA A O 1
ATOM 1388 N N . GLU A 1 184 ? -23.986 -4.564 36.865 1.00 94.50 184 GLU A N 1
ATOM 1389 C CA . GLU A 1 184 ? -22.597 -4.275 37.237 1.00 94.50 184 GLU A CA 1
ATOM 1390 C C . GLU A 1 184 ? -21.649 -5.401 36.809 1.00 94.50 184 GLU A C 1
ATOM 1392 O O . GLU A 1 184 ? -20.612 -5.141 36.198 1.00 94.50 184 GLU A O 1
ATOM 1397 N N . LEU A 1 185 ? -22.015 -6.662 37.061 1.00 96.38 185 LEU A N 1
ATOM 1398 C CA . LEU A 1 185 ? -21.225 -7.811 36.614 1.00 96.38 185 LEU A CA 1
ATOM 1399 C C . LEU A 1 185 ? -21.095 -7.863 35.091 1.00 96.38 185 LEU A C 1
ATOM 1401 O O . LEU A 1 185 ? -20.014 -8.176 34.590 1.00 96.38 185 LEU A O 1
ATOM 1405 N N . GLU A 1 186 ? -22.165 -7.561 34.355 1.00 93.38 186 GLU A N 1
ATOM 1406 C CA . GLU A 1 186 ? -22.118 -7.524 32.895 1.00 93.38 186 GLU A CA 1
ATOM 1407 C C . GLU A 1 186 ? -21.253 -6.364 32.386 1.00 93.38 186 GLU A C 1
ATOM 1409 O O . GLU A 1 186 ? -20.429 -6.568 31.497 1.00 93.38 186 GLU A O 1
ATOM 1414 N N . ALA A 1 187 ? -21.329 -5.183 33.008 1.00 89.62 187 ALA A N 1
ATOM 1415 C CA . ALA A 1 187 ? -20.446 -4.059 32.697 1.00 89.62 187 ALA A CA 1
ATOM 1416 C C . ALA A 1 187 ? -18.965 -4.378 32.966 1.00 89.62 187 ALA A C 1
ATOM 1418 O O . ALA A 1 187 ? -18.113 -4.075 32.129 1.00 89.62 187 ALA A O 1
ATOM 1419 N N . LEU A 1 188 ? -18.646 -5.048 34.079 1.00 94.94 188 LEU A N 1
ATOM 1420 C CA . LEU A 1 188 ? -17.279 -5.477 34.399 1.00 94.94 188 LEU A CA 1
ATOM 1421 C C . LEU A 1 188 ? -16.761 -6.539 33.424 1.00 94.94 188 LEU A C 1
ATOM 1423 O O . LEU A 1 188 ? -15.613 -6.470 32.982 1.00 94.94 188 LEU A O 1
ATOM 1427 N N . ARG A 1 189 ? -17.596 -7.519 33.056 1.00 94.00 189 ARG A N 1
ATOM 1428 C CA . ARG A 1 189 ? -17.253 -8.503 32.016 1.00 94.00 189 ARG A CA 1
ATOM 1429 C C . ARG A 1 189 ? -17.031 -7.824 30.676 1.00 94.00 189 ARG A C 1
ATOM 1431 O O . ARG A 1 189 ? -16.110 -8.201 29.952 1.00 94.00 189 ARG A O 1
ATOM 1438 N N . ALA A 1 190 ? -17.852 -6.825 30.359 1.00 89.31 190 ALA A N 1
ATOM 1439 C CA . ALA A 1 190 ? -17.709 -6.074 29.135 1.00 89.31 190 ALA A CA 1
ATOM 1440 C C . ALA A 1 190 ? -16.381 -5.317 29.091 1.00 89.31 190 ALA A C 1
ATOM 1442 O O . ALA A 1 190 ? -15.596 -5.558 28.177 1.00 89.31 190 ALA A O 1
ATOM 1443 N N . ALA A 1 191 ? -16.076 -4.533 30.124 1.00 90.88 191 ALA A N 1
ATOM 1444 C CA . ALA A 1 191 ? -14.812 -3.813 30.248 1.00 90.88 191 ALA A CA 1
ATOM 1445 C C . ALA A 1 191 ? -13.591 -4.744 30.166 1.00 90.88 191 ALA A C 1
ATOM 1447 O O . ALA A 1 191 ? -12.676 -4.496 29.387 1.00 90.88 191 ALA A O 1
ATOM 1448 N N . ARG A 1 192 ? -13.601 -5.868 30.894 1.00 94.25 192 ARG A N 1
ATOM 1449 C CA . ARG A 1 192 ? -12.472 -6.812 30.900 1.00 94.25 192 ARG A CA 1
ATOM 1450 C C . ARG A 1 192 ? -12.228 -7.465 29.536 1.00 94.25 192 ARG A C 1
ATOM 1452 O O . ARG A 1 192 ? -11.083 -7.706 29.154 1.00 94.25 192 ARG A O 1
ATOM 1459 N N . SER A 1 193 ? -13.295 -7.789 28.811 1.00 91.94 193 SER A N 1
ATOM 1460 C CA . SER A 1 193 ? -13.179 -8.323 27.451 1.00 91.94 193 SER A CA 1
ATOM 1461 C C . SER A 1 193 ? -12.592 -7.274 26.500 1.00 91.94 193 SER A C 1
ATOM 1463 O O . SER A 1 193 ? -11.688 -7.612 25.741 1.00 91.94 193 SER A O 1
ATOM 1465 N N . ALA A 1 194 ? -13.008 -6.006 26.607 1.00 88.06 194 ALA A N 1
ATOM 1466 C CA . ALA A 1 194 ? -12.426 -4.905 25.837 1.00 88.06 194 ALA A CA 1
ATOM 1467 C C . ALA A 1 194 ? -10.920 -4.747 26.104 1.00 88.06 194 ALA A C 1
ATOM 1469 O O . ALA A 1 194 ? -10.127 -4.630 25.174 1.00 88.06 194 ALA A O 1
ATOM 1470 N N . GLU A 1 195 ? -10.517 -4.789 27.378 1.00 92.94 195 GLU A N 1
ATOM 1471 C CA . GLU A 1 195 ? -9.109 -4.713 27.786 1.00 92.94 195 GLU A CA 1
ATOM 1472 C C . GLU A 1 195 ? -8.280 -5.867 27.217 1.00 92.94 195 GLU A C 1
ATOM 1474 O O . GLU A 1 195 ? -7.168 -5.647 26.747 1.00 92.94 195 GLU A O 1
ATOM 1479 N N . THR A 1 196 ? -8.820 -7.090 27.227 1.00 93.12 196 THR A N 1
ATOM 1480 C CA . THR A 1 196 ? -8.120 -8.265 26.683 1.00 93.12 196 THR A CA 1
ATOM 1481 C C . THR A 1 196 ? -7.886 -8.111 25.180 1.00 93.12 196 THR A C 1
ATOM 1483 O O . THR A 1 196 ? -6.764 -8.299 24.722 1.00 93.12 196 THR A O 1
ATOM 1486 N N . VAL A 1 197 ? -8.904 -7.670 24.431 1.00 89.44 197 VAL A N 1
ATOM 1487 C CA . VAL A 1 197 ? -8.784 -7.392 22.988 1.00 89.44 197 VAL A CA 1
ATOM 1488 C C . VAL A 1 197 ? -7.753 -6.295 22.713 1.00 89.44 197 VAL A C 1
ATOM 1490 O O . VAL A 1 197 ? -6.926 -6.441 21.817 1.00 89.44 197 VAL A O 1
ATOM 1493 N N . ALA A 1 198 ? -7.756 -5.217 23.501 1.00 87.62 198 ALA A N 1
ATOM 1494 C CA . ALA A 1 198 ? -6.782 -4.137 23.353 1.00 87.62 198 ALA A CA 1
ATOM 1495 C C . ALA A 1 198 ? -5.344 -4.604 23.641 1.00 87.62 198 ALA A C 1
ATOM 1497 O O . ALA A 1 198 ? -4.411 -4.201 22.947 1.00 87.62 198 ALA A O 1
ATOM 1498 N N . ILE A 1 199 ? -5.150 -5.463 24.648 1.00 93.44 199 ILE A N 1
ATOM 1499 C CA . ILE A 1 199 ? -3.844 -6.063 24.946 1.00 93.44 199 ILE A CA 1
ATOM 1500 C C . ILE A 1 199 ? -3.386 -6.952 23.786 1.00 93.44 199 ILE A C 1
ATOM 1502 O O . ILE A 1 199 ? -2.241 -6.819 23.359 1.00 93.44 199 ILE A O 1
ATOM 1506 N N . ASP A 1 200 ? -4.262 -7.799 23.245 1.00 91.25 200 ASP A N 1
ATOM 1507 C CA . ASP A 1 200 ? -3.942 -8.663 22.103 1.00 91.25 200 ASP A CA 1
ATOM 1508 C C . ASP A 1 200 ? -3.556 -7.840 20.859 1.00 91.25 200 ASP A C 1
ATOM 1510 O O . ASP A 1 200 ? -2.592 -8.174 20.168 1.00 91.25 200 ASP A O 1
ATOM 1514 N N . GLU A 1 201 ? -4.241 -6.720 20.602 1.00 88.50 201 GLU A N 1
ATOM 1515 C CA . GLU A 1 201 ? -3.904 -5.800 19.508 1.00 88.50 201 GLU A CA 1
ATOM 1516 C C . GLU A 1 201 ? -2.526 -5.147 19.710 1.00 88.50 201 GLU A C 1
ATOM 1518 O O . GLU A 1 201 ? -1.716 -5.092 18.779 1.00 88.50 201 GLU A O 1
ATOM 1523 N N . ILE A 1 202 ? -2.216 -4.702 20.933 1.00 91.19 202 ILE A N 1
ATOM 1524 C CA . ILE A 1 202 ? -0.900 -4.145 21.277 1.00 91.19 202 ILE A CA 1
ATOM 1525 C C . ILE A 1 202 ? 0.197 -5.201 21.100 1.00 91.19 202 ILE A C 1
ATOM 1527 O O . ILE A 1 202 ? 1.227 -4.910 20.490 1.00 91.19 202 ILE A O 1
ATOM 1531 N N . LEU A 1 203 ? -0.015 -6.422 21.600 1.00 93.44 203 LEU A N 1
ATOM 1532 C CA . LEU A 1 203 ? 0.946 -7.518 21.472 1.00 93.44 203 LEU A CA 1
ATOM 1533 C C . LEU A 1 203 ? 1.191 -7.865 20.001 1.00 93.44 203 LEU A C 1
ATOM 1535 O O . LEU A 1 203 ? 2.345 -7.902 19.574 1.00 93.44 203 LEU A O 1
ATOM 1539 N N . SER A 1 204 ? 0.126 -7.996 19.205 1.00 90.81 204 SER A N 1
ATOM 1540 C CA . SER A 1 204 ? 0.229 -8.231 17.762 1.00 90.81 204 SER A CA 1
ATOM 1541 C C . SER A 1 204 ? 0.951 -7.096 17.027 1.00 90.81 204 SER A C 1
ATOM 1543 O O . SER A 1 204 ? 1.605 -7.349 16.015 1.00 90.81 204 SER A O 1
ATOM 1545 N N . GLY A 1 205 ? 0.838 -5.852 17.502 1.00 90.00 205 GLY A N 1
ATOM 1546 C CA . GLY A 1 205 ? 1.554 -4.704 16.947 1.00 90.00 205 GLY A CA 1
ATOM 1547 C C . GLY A 1 205 ? 3.043 -4.662 17.312 1.00 90.00 205 GLY A C 1
ATOM 1548 O O . GLY A 1 205 ? 3.853 -4.191 16.512 1.00 90.00 205 GLY A O 1
ATOM 1549 N N . ILE A 1 206 ? 3.416 -5.157 18.497 1.00 94.06 206 ILE A N 1
ATOM 1550 C CA . ILE A 1 206 ? 4.801 -5.160 18.999 1.00 94.06 206 ILE A CA 1
ATOM 1551 C C . ILE A 1 206 ? 5.603 -6.349 18.455 1.00 94.06 206 ILE A C 1
ATOM 1553 O O . ILE A 1 206 ? 6.790 -6.197 18.172 1.00 94.06 206 ILE A O 1
ATOM 1557 N N . GLU A 1 207 ? 4.976 -7.510 18.266 1.00 93.06 207 GLU A N 1
ATOM 1558 C CA . GLU A 1 207 ? 5.627 -8.731 17.776 1.00 93.06 207 GLU A CA 1
ATOM 1559 C C . GLU A 1 207 ? 6.494 -8.538 16.512 1.00 93.06 207 GLU A C 1
ATOM 1561 O O . GLU A 1 207 ? 7.670 -8.906 16.550 1.00 93.06 207 GLU A O 1
ATOM 1566 N N . PRO A 1 208 ? 6.036 -7.867 15.432 1.00 92.12 208 PRO A N 1
ATOM 1567 C CA . PRO A 1 208 ? 6.888 -7.638 14.264 1.00 92.12 208 PRO A CA 1
ATOM 1568 C C . PRO A 1 208 ? 8.090 -6.721 14.547 1.00 92.12 208 PRO A C 1
ATOM 1570 O O . PRO A 1 208 ? 9.121 -6.849 13.887 1.00 92.12 208 PRO A O 1
ATOM 1573 N N . LEU A 1 209 ? 7.988 -5.801 15.514 1.00 93.94 209 LEU A N 1
AT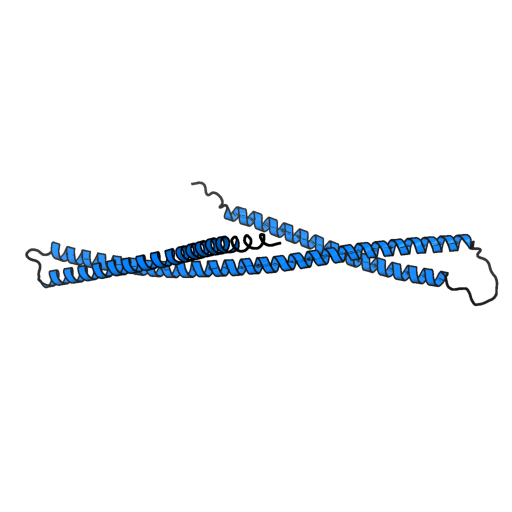OM 1574 C CA . LEU A 1 209 ? 9.106 -4.937 15.912 1.00 93.94 209 LEU A CA 1
ATOM 1575 C C . LEU A 1 209 ? 10.162 -5.727 16.690 1.00 93.94 209 LEU A C 1
ATOM 1577 O O . LEU A 1 209 ? 11.356 -5.512 16.486 1.00 93.94 209 LEU A O 1
ATOM 1581 N N . LEU A 1 210 ? 9.723 -6.660 17.540 1.00 94.31 210 LEU A N 1
ATOM 1582 C CA . LEU A 1 210 ? 10.611 -7.575 18.255 1.00 94.31 210 LEU A CA 1
ATOM 1583 C C . LEU A 1 210 ? 11.344 -8.496 17.278 1.00 94.31 210 LEU A C 1
ATOM 1585 O O . LEU A 1 210 ? 12.570 -8.555 17.321 1.00 94.31 210 LEU A O 1
ATOM 1589 N N . SER A 1 211 ? 10.633 -9.119 16.332 1.00 93.88 211 SER A N 1
ATOM 1590 C CA . SER A 1 211 ? 11.263 -9.973 15.316 1.00 93.88 211 SER A CA 1
ATOM 1591 C C . SER A 1 211 ? 12.275 -9.211 14.451 1.00 93.88 211 SER A C 1
ATOM 1593 O O . SER A 1 211 ? 13.344 -9.736 14.143 1.00 93.88 211 SER A O 1
ATOM 1595 N N . ALA A 1 212 ? 11.980 -7.959 14.080 1.00 91.69 212 ALA A N 1
ATOM 1596 C CA . ALA A 1 212 ? 12.921 -7.123 13.332 1.00 91.69 212 ALA A CA 1
ATOM 1597 C C . ALA A 1 212 ? 14.185 -6.794 14.146 1.00 91.69 212 ALA A C 1
ATOM 1599 O O . ALA A 1 212 ? 15.292 -6.827 13.608 1.00 91.69 212 ALA A O 1
ATOM 1600 N N . HIS A 1 213 ? 14.037 -6.505 15.441 1.00 93.31 213 HIS A N 1
ATOM 1601 C CA . HIS A 1 213 ? 15.165 -6.232 16.329 1.00 93.31 213 HIS A CA 1
ATOM 1602 C C . HIS A 1 213 ? 16.024 -7.484 16.576 1.00 93.31 213 HIS A C 1
ATOM 1604 O O . HIS A 1 213 ? 17.252 -7.401 16.608 1.00 93.31 213 HIS A O 1
ATOM 1610 N N . GLU A 1 214 ? 15.405 -8.658 16.721 1.00 93.94 214 GLU A N 1
ATOM 1611 C CA . GLU A 1 214 ? 16.116 -9.936 16.846 1.00 93.94 214 GLU A CA 1
ATOM 1612 C C . GLU A 1 214 ? 16.921 -10.274 15.586 1.00 93.94 214 GLU A C 1
ATOM 1614 O O . GLU A 1 214 ? 18.082 -10.667 15.698 1.00 93.94 214 GLU A O 1
ATOM 1619 N N . ALA A 1 215 ? 16.355 -10.055 14.394 1.00 91.12 215 ALA A N 1
ATOM 1620 C CA . ALA A 1 215 ? 17.069 -10.247 13.131 1.00 91.12 215 ALA A CA 1
ATOM 1621 C C . ALA A 1 215 ? 18.308 -9.337 13.026 1.00 91.12 215 ALA A C 1
ATOM 1623 O O . ALA A 1 215 ? 19.396 -9.804 12.694 1.00 91.12 215 ALA A O 1
ATOM 1624 N N . GLN A 1 216 ? 18.179 -8.060 13.402 1.00 89.56 216 GLN A N 1
ATOM 1625 C CA . GLN A 1 216 ? 19.303 -7.115 13.426 1.00 89.56 216 GLN A CA 1
ATOM 1626 C C . GLN A 1 216 ? 20.396 -7.521 14.426 1.00 89.56 216 GLN A C 1
ATOM 1628 O O . GLN A 1 216 ? 21.587 -7.402 14.136 1.00 89.56 216 GLN A O 1
ATOM 1633 N N . ALA A 1 217 ? 20.009 -8.026 15.600 1.00 88.88 217 ALA A N 1
ATOM 1634 C CA . ALA A 1 217 ? 20.960 -8.517 16.594 1.00 88.88 217 ALA A CA 1
ATOM 1635 C C . ALA A 1 217 ? 21.730 -9.758 16.100 1.00 88.88 217 ALA A C 1
ATOM 1637 O O . ALA A 1 217 ? 22.925 -9.883 16.371 1.00 88.88 217 ALA A O 1
ATOM 1638 N N . GLN A 1 218 ? 21.076 -10.650 15.349 1.00 86.44 218 GLN A N 1
ATOM 1639 C CA . GLN A 1 218 ? 21.710 -11.832 14.754 1.00 86.44 218 GLN A CA 1
ATOM 1640 C C . GLN A 1 218 ? 22.681 -11.464 13.622 1.00 86.44 218 GLN A C 1
ATOM 1642 O O . GLN A 1 218 ? 23.781 -12.013 13.564 1.00 86.44 218 GLN A O 1
ATOM 1647 N N . GLU A 1 219 ? 22.329 -10.501 12.766 1.00 83.44 219 GLU A N 1
ATOM 1648 C CA . GLU A 1 219 ? 23.228 -9.988 11.720 1.00 83.44 219 GLU A CA 1
ATOM 1649 C C . GLU A 1 219 ? 24.488 -9.335 12.310 1.00 83.44 219 GLU A C 1
ATOM 1651 O O . GLU A 1 219 ? 25.598 -9.583 11.835 1.00 83.44 219 GLU A O 1
ATOM 1656 N N . ALA A 1 220 ? 24.343 -8.559 13.389 1.00 80.69 220 ALA A N 1
ATOM 1657 C CA . ALA A 1 220 ? 25.476 -7.946 14.082 1.00 80.69 220 ALA A CA 1
ATOM 1658 C C . ALA A 1 220 ? 26.435 -8.989 14.692 1.00 80.69 220 ALA A C 1
ATOM 1660 O O . ALA A 1 220 ? 27.651 -8.820 14.623 1.00 80.69 220 ALA A O 1
ATOM 1661 N N . GLN A 1 221 ? 25.909 -10.091 15.238 1.00 77.75 221 GLN A N 1
ATOM 1662 C CA . GLN A 1 221 ? 26.719 -11.186 15.792 1.00 77.75 221 GLN A CA 1
ATOM 1663 C C . GLN A 1 221 ? 27.401 -12.034 14.707 1.00 77.75 221 GLN A C 1
ATOM 1665 O O . GLN A 1 221 ? 28.536 -12.472 14.889 1.00 77.75 221 GLN A O 1
ATOM 1670 N N . ALA A 1 222 ? 26.749 -12.241 13.558 1.00 74.12 222 ALA A N 1
ATOM 1671 C CA . ALA A 1 222 ? 27.352 -12.931 12.417 1.00 74.12 222 ALA A CA 1
ATOM 1672 C C . ALA A 1 222 ? 28.522 -12.132 11.807 1.00 74.12 222 ALA A C 1
ATOM 1674 O O . ALA A 1 222 ? 29.507 -12.717 11.348 1.00 74.12 222 ALA A O 1
ATOM 1675 N N . HIS A 1 223 ? 28.447 -10.798 11.839 1.00 65.75 223 HIS A N 1
ATOM 1676 C CA . HIS A 1 223 ? 29.522 -9.943 11.342 1.00 65.75 223 HIS A CA 1
ATOM 1677 C C . HIS A 1 223 ? 30.773 -9.967 12.247 1.00 65.75 223 HIS A C 1
ATOM 1679 O O . HIS A 1 223 ? 31.886 -9.949 11.720 1.00 65.75 223 HIS A O 1
ATOM 1685 N N . ASP A 1 224 ? 30.603 -10.076 13.569 1.00 62.84 224 ASP A N 1
ATOM 1686 C CA . ASP A 1 224 ? 31.694 -10.109 14.564 1.00 62.84 224 ASP A CA 1
ATOM 1687 C C . ASP A 1 224 ? 32.423 -11.472 14.609 1.00 62.84 224 ASP A C 1
ATOM 1689 O O . ASP A 1 224 ? 33.639 -11.549 14.768 1.00 62.84 224 ASP A O 1
ATOM 1693 N N . GLY A 1 225 ? 31.710 -12.577 14.354 1.00 58.75 225 GLY A N 1
ATOM 1694 C CA . GLY A 1 225 ? 32.299 -13.926 14.325 1.00 58.75 225 GLY A CA 1
ATOM 1695 C C . GLY A 1 225 ? 33.183 -14.238 13.107 1.00 58.75 225 GLY A C 1
ATOM 1696 O O . GLY A 1 225 ? 33.920 -15.223 13.125 1.00 58.75 225 GLY A O 1
ATOM 1697 N N . THR A 1 226 ? 33.137 -13.421 12.048 1.00 56.78 226 THR A N 1
ATOM 1698 C CA . THR A 1 226 ? 33.899 -13.667 10.805 1.00 56.78 226 THR A CA 1
ATOM 1699 C C . THR A 1 226 ? 35.266 -12.963 10.802 1.00 56.78 226 THR A C 1
ATOM 1701 O O . THR A 1 226 ? 36.128 -13.283 9.985 1.00 56.78 226 THR A O 1
ATOM 1704 N N . THR A 1 227 ? 35.510 -12.023 11.722 1.00 55.84 227 THR A N 1
ATOM 1705 C CA . THR A 1 227 ? 36.771 -11.262 11.784 1.00 55.84 227 THR A CA 1
ATOM 1706 C C . THR A 1 227 ? 37.893 -11.930 12.586 1.00 55.84 227 THR A C 1
ATOM 1708 O O . THR A 1 227 ? 39.035 -11.495 12.465 1.00 55.84 227 THR A O 1
ATOM 1711 N N . ASP A 1 228 ? 37.625 -13.014 13.326 1.00 54.28 228 ASP A N 1
ATOM 1712 C CA . ASP A 1 228 ? 38.619 -13.647 14.218 1.00 54.28 228 ASP A CA 1
ATOM 1713 C C . ASP A 1 228 ? 39.299 -14.919 13.663 1.00 54.28 228 ASP A C 1
ATOM 1715 O O . ASP A 1 228 ? 40.229 -15.442 14.274 1.00 54.28 228 ASP A O 1
ATOM 1719 N N . THR A 1 229 ? 38.934 -15.414 12.472 1.00 55.16 229 THR A N 1
ATOM 1720 C CA . THR A 1 229 ? 39.543 -16.640 11.901 1.00 55.16 229 THR A CA 1
ATOM 1721 C C . THR A 1 229 ? 40.756 -16.406 10.988 1.00 55.16 229 THR A C 1
ATOM 1723 O O . THR A 1 229 ? 41.237 -17.355 10.371 1.00 55.16 229 THR A O 1
ATOM 1726 N N . HIS A 1 230 ? 41.283 -15.179 10.871 1.00 52.78 230 HIS A N 1
ATOM 1727 C CA . HIS A 1 230 ? 42.399 -14.873 9.953 1.00 52.78 230 HIS A CA 1
ATOM 1728 C C . HIS A 1 230 ? 43.712 -14.390 10.592 1.00 52.78 230 HIS A C 1
ATOM 1730 O O . HIS A 1 230 ? 44.639 -14.043 9.861 1.00 52.78 230 HIS A O 1
ATOM 1736 N N . THR A 1 231 ? 43.862 -14.443 11.921 1.00 51.72 231 THR A N 1
ATOM 1737 C CA . THR A 1 231 ? 45.070 -13.902 12.585 1.00 51.72 231 THR A CA 1
ATOM 1738 C C . THR A 1 231 ? 46.046 -14.958 13.143 1.00 51.72 231 THR A C 1
ATOM 1740 O O . THR A 1 231 ? 47.156 -14.594 13.527 1.00 51.72 231 THR A O 1
ATOM 1743 N N . GLU A 1 232 ? 45.739 -16.264 13.131 1.00 50.00 232 GLU A N 1
ATOM 1744 C CA . GLU A 1 232 ? 46.626 -17.272 13.762 1.00 50.00 232 GLU A CA 1
ATOM 1745 C C . GLU A 1 232 ? 47.588 -18.063 12.843 1.00 50.00 232 GLU A C 1
ATOM 1747 O O . GLU A 1 232 ? 48.480 -18.727 13.365 1.00 50.00 232 GLU A O 1
ATOM 1752 N N . GLU A 1 233 ? 47.549 -17.950 11.508 1.00 49.84 233 GLU A N 1
ATOM 1753 C CA . GLU A 1 233 ? 48.451 -18.747 10.634 1.00 49.84 233 GLU A CA 1
ATOM 1754 C C . GLU A 1 233 ? 49.769 -18.064 10.201 1.00 49.84 233 GLU A C 1
ATOM 1756 O O . GLU A 1 233 ? 50.561 -18.659 9.475 1.00 49.84 233 GLU A O 1
ATOM 1761 N N . SER A 1 234 ? 50.097 -16.858 10.685 1.00 53.94 234 SER A N 1
ATOM 1762 C CA . SER A 1 234 ? 51.355 -16.163 10.320 1.00 53.94 234 SER A CA 1
ATOM 1763 C C . SER A 1 234 ? 52.436 -16.180 11.413 1.00 53.94 234 SER A C 1
ATOM 1765 O O . SER A 1 234 ? 53.155 -15.199 11.619 1.00 53.94 234 SER A O 1
ATOM 1767 N N . LYS A 1 235 ? 52.592 -17.301 12.118 1.00 51.62 235 LYS A N 1
ATOM 1768 C CA . LYS A 1 235 ? 53.806 -17.614 12.888 1.00 51.62 235 LYS A CA 1
ATOM 1769 C C . LYS A 1 235 ? 54.055 -19.110 12.788 1.00 51.62 235 LYS A C 1
ATOM 1771 O O . LYS A 1 235 ? 53.608 -19.823 13.668 1.00 51.62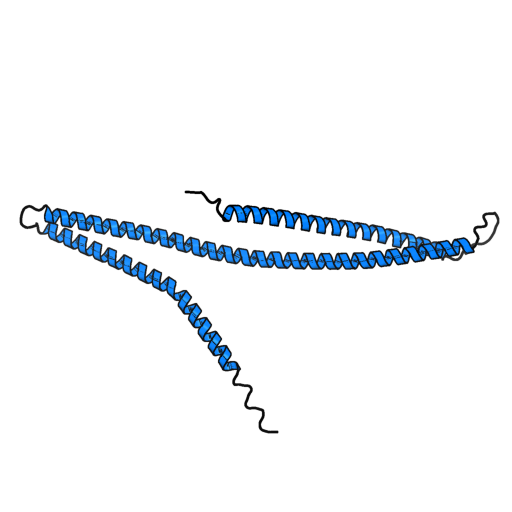 235 LYS A O 1
ATOM 1776 N N . HIS A 1 236 ? 54.727 -19.566 11.735 1.00 48.78 236 HIS A N 1
ATOM 1777 C CA . HIS A 1 236 ? 55.676 -20.694 11.699 1.00 48.78 236 HIS A CA 1
ATOM 1778 C C . HIS A 1 236 ? 56.086 -20.897 10.231 1.00 48.78 236 HIS A C 1
ATOM 1780 O O . HIS A 1 236 ? 55.460 -21.649 9.489 1.00 48.78 236 HIS A O 1
ATOM 1786 N N . GLY A 1 237 ? 57.129 -20.176 9.819 1.00 43.16 237 GLY A N 1
ATOM 1787 C CA . GLY A 1 237 ? 57.783 -20.273 8.516 1.00 43.16 237 GLY A CA 1
ATOM 1788 C C . GLY A 1 237 ? 59.089 -19.508 8.551 1.00 43.16 237 GLY A C 1
ATOM 1789 O O . GLY A 1 237 ? 59.005 -18.266 8.656 1.00 43.16 237 GLY A O 1
#

Sequence (237 aa):
MNDAPSDFTEYERRLAFALTRTAKGMETLVESRNAARTEIKTLQAEVDRLTQEAARTAQPATEPVQTEEAATDPATGAIEAEAVRAALDEAKEKIRTLEADLARATSDCEAYEADLMRLNAEHETALDTREKRLGQRAVALTQAQAEIERLQGAIAQLTAANRSLIDATGAPASHQINEALLAELEALRAARSAETVAIDEILSGIEPLLSAH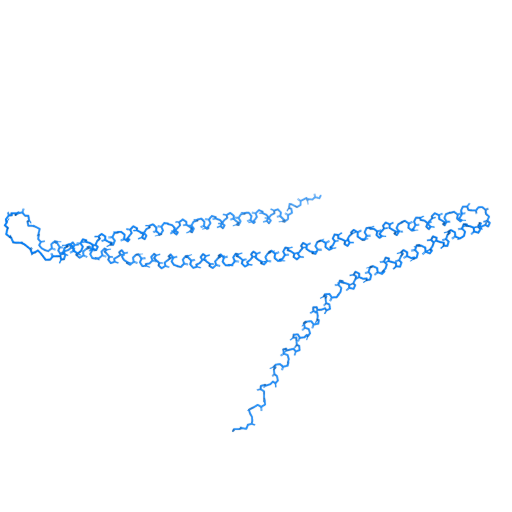EAQAQEAQAHDGTTDTHTEESKHG

Foldseek 3Di:
DDPPVDVVVVVVVVVVVVVVVVVVVVVVLVVVLVVLVVLLVVLVVLLVVLVVVLVVLPDPDPDDDDDDDDPPDPVNSVVVSVVSVVSSVVSVVSSVVSVVVSVVSVVVVVVVVVVVVVVVVVVVVVVVVVVVVVVVVVVVVVVVVVLVVQLVVLVVQLVVLVVQCVPDDDHDDPVSVVSNVVSVVSNVVSVVVVVVVVVVVVCVVCVVVVVVVVVVVVVVVVVVVVPPPPDPPPPDD